Protein AF-0000000078665002 (afdb_homodimer)

Sequence (340 aa):
MGLEITPSLKDALRELYYKEGCDQKGWAYIALKDIDIKGNTLVFNKGVHRISIKLMDKIVTEVKELSRSVNGNFLFDYLACKTGQLSKYGDVMLANPDALCWVKIGNGAFSSDQIDVLDRIKLPLVVFRIKDVLAPPAKVEMRWDIRSGDEWLDELDDLRDQAESDDEYFMGLEITPSLKDALRELYYKEGCDQKGWAYIALKDIDIKGNTLVFNKGVHRISIKLMDKIVTEVKELSRSVNGNFLFDYLACKTGQLSKYGDVMLANPDALCWVKIGNGAFSSDQIDVLDRIKLPLVVFRIKDVLAPPAKVEMRWDIRSGDEWLDELDDLRDQAESDDEYF

Secondary structure (DSSP, 8-state):
-BPP--HHHHHHHHHHHHHHHHHHHTEEEEEGGG---BTTEEEEEETTEEEEEE--HHHHHHHHHHSS-BTTB-SSSEEEEE--S-S---SPEEPPGGGEEEEEESSPPPPHHHHHHHTT--S-EEEEEES-TTS-GGG-BEEEEEE-HHHHHHHHHHHHHHHHHHHH--/-BPP--HHHHHHHHHHHHHHHHHHHTEEEEEGGG---BTTEEEEEETTEEEEEE--HHHHHHHHHHSS-BTTB-SSSEEEEE--S-S---SPEEPPGGGEEEEEESSPPPPHHHHHHHTT-SS-EEEEEES-TTS-GGG-BEEEEEE-HHHHHHHHHHHHHHHHHHHHT-

Structure (mmCIF, N/CA/C/O backbone):
data_AF-0000000078665002-model_v1
#
loop_
_entity.id
_entity.type
_entity.pdbx_desc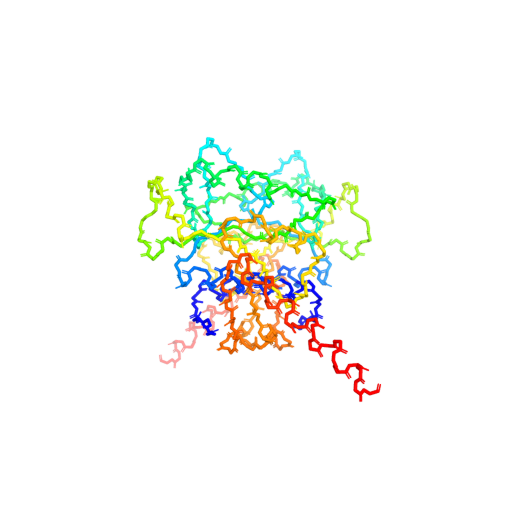ription
1 polymer 'START domain-containing protein'
#
loop_
_atom_site.group_PDB
_atom_site.id
_atom_site.type_symbol
_atom_site.label_atom_id
_atom_site.label_alt_id
_atom_site.label_comp_id
_atom_site.label_asym_id
_atom_site.label_entity_id
_atom_site.label_seq_id
_atom_site.pdbx_PDB_ins_code
_atom_site.Cartn_x
_atom_site.Cartn_y
_atom_site.Cartn_z
_atom_site.occupancy
_atom_site.B_iso_or_equiv
_atom_site.auth_seq_id
_atom_site.auth_comp_id
_atom_site.auth_asym_id
_atom_site.auth_atom_id
_atom_site.pdbx_PDB_model_num
ATOM 1 N N . MET A 1 1 ? -7.32 -8.297 -18.172 1 86 1 MET A N 1
ATOM 2 C CA . MET A 1 1 ? -8.508 -7.852 -17.453 1 86 1 MET A CA 1
ATOM 3 C C . MET A 1 1 ? -8.273 -6.477 -16.828 1 86 1 MET A C 1
ATOM 5 O O . MET A 1 1 ? -7.152 -6.137 -16.469 1 86 1 MET A O 1
ATOM 9 N N . GLY A 1 2 ? -9.398 -5.738 -16.734 1 86.94 2 GLY A N 1
ATOM 10 C CA . GLY A 1 2 ? -9.305 -4.418 -16.125 1 86.94 2 GLY A CA 1
ATOM 11 C C . GLY A 1 2 ? -9.773 -4.391 -14.688 1 86.94 2 GLY A C 1
ATOM 12 O O . GLY A 1 2 ? -10.422 -5.332 -14.219 1 86.94 2 GLY A O 1
ATOM 13 N N . LEU A 1 3 ? -9.32 -3.395 -13.953 1 90.25 3 LEU A N 1
ATOM 14 C CA . LEU A 1 3 ? -9.766 -3.162 -12.586 1 90.25 3 LEU A CA 1
ATOM 15 C C . LEU A 1 3 ? -11 -2.273 -12.562 1 90.25 3 LEU A C 1
ATOM 17 O O . LEU A 1 3 ? -11.117 -1.333 -13.352 1 90.25 3 LEU A O 1
ATOM 21 N N . GLU A 1 4 ? -11.891 -2.662 -11.711 1 94.31 4 GLU A N 1
ATOM 22 C CA . GLU A 1 4 ? -12.969 -1.731 -11.398 1 94.31 4 GLU A CA 1
ATOM 23 C C . GLU A 1 4 ? -12.484 -0.594 -10.508 1 94.31 4 GLU A C 1
ATOM 25 O O . GLU A 1 4 ? -11.703 -0.817 -9.578 1 94.31 4 GLU A O 1
ATOM 30 N N . ILE A 1 5 ? -13.016 0.594 -10.805 1 96.06 5 ILE A N 1
ATOM 31 C CA . ILE A 1 5 ? -12.68 1.742 -9.977 1 96.06 5 ILE A CA 1
ATOM 32 C C . ILE A 1 5 ? -13.578 1.764 -8.742 1 96.06 5 ILE A C 1
ATOM 34 O O . ILE A 1 5 ? -14.766 2.082 -8.836 1 96.06 5 ILE A O 1
ATOM 38 N N . THR A 1 6 ? -13.07 1.43 -7.641 1 94.75 6 THR A N 1
ATOM 39 C CA . THR A 1 6 ? -13.812 1.414 -6.383 1 94.75 6 THR A CA 1
ATOM 40 C C . THR A 1 6 ? -13.352 2.541 -5.465 1 94.75 6 THR A C 1
ATOM 42 O O . THR A 1 6 ? -12.266 3.102 -5.664 1 94.75 6 THR A O 1
ATOM 45 N N . PRO A 1 7 ? -14.148 2.924 -4.418 1 92.69 7 PRO A N 1
ATOM 46 C CA . PRO A 1 7 ? -13.672 3.889 -3.426 1 92.69 7 PRO A CA 1
ATOM 47 C C . PRO A 1 7 ? -12.391 3.436 -2.73 1 92.69 7 PRO A C 1
ATOM 49 O O . PRO A 1 7 ? -11.508 4.254 -2.473 1 92.69 7 PRO A O 1
ATOM 52 N N . SER A 1 8 ? -12.312 2.168 -2.504 1 92.69 8 SER A N 1
ATOM 53 C CA . SER A 1 8 ? -11.133 1.603 -1.861 1 92.69 8 SER A CA 1
ATOM 54 C C . SER A 1 8 ? -9.891 1.788 -2.727 1 92.69 8 SER A C 1
ATOM 56 O O . SER A 1 8 ? -8.82 2.133 -2.221 1 92.69 8 SER A O 1
ATOM 58 N N . LEU A 1 9 ? -10.047 1.531 -3.973 1 95.31 9 LEU A N 1
ATOM 59 C CA . LEU A 1 9 ? -8.914 1.729 -4.875 1 95.31 9 LEU A CA 1
ATOM 60 C C . LEU A 1 9 ? -8.469 3.188 -4.879 1 95.31 9 LEU A C 1
ATOM 62 O O . LEU A 1 9 ? -7.273 3.477 -4.836 1 95.31 9 LEU A O 1
ATOM 66 N N . LYS A 1 10 ? -9.438 4.113 -4.965 1 95.06 10 LYS A N 1
ATOM 67 C CA . LYS A 1 10 ? -9.109 5.539 -4.961 1 95.06 10 LYS A CA 1
ATOM 68 C C . LYS A 1 10 ? -8.359 5.922 -3.689 1 95.06 10 LYS A C 1
ATOM 70 O O . LYS A 1 10 ? -7.367 6.652 -3.746 1 95.06 10 LYS A O 1
ATOM 75 N N . ASP A 1 11 ? -8.82 5.406 -2.574 1 93.88 11 ASP A N 1
ATOM 76 C CA . ASP A 1 11 ? -8.172 5.691 -1.295 1 93.88 11 ASP A CA 1
ATOM 77 C C . ASP A 1 11 ? -6.758 5.121 -1.254 1 93.88 11 ASP A C 1
ATOM 79 O O . ASP A 1 11 ? -5.832 5.781 -0.778 1 93.88 11 ASP A O 1
ATOM 83 N N . ALA A 1 12 ? -6.637 3.938 -1.743 1 95.31 12 ALA A N 1
ATOM 84 C CA . ALA A 1 12 ? -5.328 3.287 -1.763 1 95.31 12 ALA A CA 1
ATOM 85 C C . ALA A 1 12 ? -4.352 4.055 -2.646 1 95.31 12 ALA A C 1
ATOM 87 O O . ALA A 1 12 ? -3.174 4.195 -2.303 1 95.31 12 ALA A O 1
ATOM 88 N N . LEU A 1 13 ? -4.848 4.531 -3.785 1 97.25 13 LEU A N 1
ATOM 89 C CA . LEU A 1 13 ? -4.004 5.316 -4.68 1 97.25 13 LEU A CA 1
ATOM 90 C C . LEU A 1 13 ? -3.582 6.625 -4.016 1 97.25 13 LEU A C 1
ATOM 92 O O . LEU A 1 13 ? -2.414 7.012 -4.094 1 97.25 13 LEU A O 1
ATOM 96 N N . ARG A 1 14 ? -4.504 7.254 -3.385 1 96.19 14 ARG A N 1
ATOM 97 C CA . ARG A 1 14 ? -4.191 8.5 -2.689 1 96.19 14 ARG A CA 1
ATOM 98 C C . ARG A 1 14 ? -3.098 8.289 -1.649 1 96.19 14 ARG A C 1
ATOM 100 O O . ARG A 1 14 ? -2.154 9.078 -1.563 1 96.19 14 ARG A O 1
ATOM 107 N N . GLU A 1 15 ? -3.244 7.258 -0.91 1 96.06 15 GLU A N 1
ATOM 108 C CA . GLU A 1 15 ? -2.266 6.953 0.129 1 96.06 15 GLU A CA 1
ATOM 109 C C . GLU A 1 15 ? -0.9 6.637 -0.474 1 96.06 15 GLU A C 1
ATOM 111 O O . GLU A 1 15 ? 0.129 7.082 0.036 1 96.06 15 GLU A O 1
ATOM 116 N N . LEU A 1 16 ? -0.943 5.863 -1.495 1 96.81 16 LEU A N 1
ATOM 117 C CA . LEU A 1 16 ? 0.305 5.523 -2.168 1 96.81 16 LEU A CA 1
ATOM 118 C C . LEU A 1 16 ? 1.023 6.781 -2.648 1 96.81 16 LEU A C 1
ATOM 120 O O . LEU A 1 16 ? 2.227 6.934 -2.434 1 96.81 16 LEU A O 1
ATOM 124 N N . TYR A 1 17 ? 0.297 7.648 -3.273 1 96.88 17 TYR A N 1
ATOM 125 C CA . TYR A 1 17 ? 0.907 8.867 -3.797 1 96.88 17 TYR A CA 1
ATOM 126 C C . TYR A 1 17 ? 1.401 9.758 -2.666 1 96.88 17 TYR A C 1
ATOM 128 O O . TYR A 1 17 ? 2.441 10.414 -2.791 1 96.88 17 TYR A O 1
ATOM 136 N N . TYR A 1 18 ? 0.721 9.758 -1.579 1 96.31 18 TYR A N 1
ATOM 137 C CA . TYR A 1 18 ? 1.193 10.484 -0.407 1 96.31 18 TYR A CA 1
ATOM 138 C C . TYR A 1 18 ? 2.539 9.945 0.063 1 96.31 18 TYR A C 1
ATOM 140 O O . TYR A 1 18 ? 3.49 10.711 0.247 1 96.31 18 TYR A O 1
ATOM 148 N N . LYS A 1 19 ? 2.615 8.68 0.201 1 96.44 19 LYS A N 1
ATOM 149 C CA . LYS A 1 19 ? 3.832 8.047 0.694 1 96.44 19 LYS A CA 1
ATOM 150 C C . LYS A 1 19 ? 4.996 8.266 -0.265 1 96.44 19 LYS A C 1
ATOM 152 O O . LYS A 1 19 ? 6.109 8.586 0.163 1 96.44 19 LYS A O 1
ATOM 157 N N . GLU A 1 20 ? 4.66 8.148 -1.493 1 95.38 20 GLU A N 1
ATOM 158 C CA . GLU A 1 20 ? 5.684 8.391 -2.506 1 95.38 20 GLU A CA 1
ATOM 159 C C . GLU A 1 20 ? 6.121 9.852 -2.512 1 95.38 20 GLU A C 1
ATOM 161 O O . GLU A 1 20 ? 7.316 10.148 -2.594 1 95.38 20 GLU A O 1
ATOM 166 N N . GLY A 1 21 ? 5.145 10.742 -2.465 1 93.56 21 GLY A N 1
ATOM 167 C CA . GLY A 1 21 ? 5.465 12.164 -2.371 1 93.56 21 GLY A CA 1
ATOM 168 C C . GLY A 1 21 ? 6.336 12.5 -1.176 1 93.56 21 GLY A C 1
ATOM 169 O O . GLY A 1 21 ? 7.266 13.297 -1.286 1 93.56 21 GLY A O 1
ATOM 170 N N . CYS A 1 22 ? 6.027 11.883 -0.045 1 93.81 22 CYS A N 1
ATOM 171 C CA . CYS A 1 22 ? 6.844 12.078 1.148 1 93.81 22 CYS A CA 1
ATOM 172 C C . CYS A 1 22 ? 8.289 11.672 0.894 1 93.81 22 CYS A C 1
ATOM 174 O O . CYS A 1 22 ? 9.219 12.438 1.162 1 93.81 22 CYS A O 1
ATOM 176 N N . ASP A 1 23 ? 8.469 10.547 0.363 1 92.25 23 ASP A N 1
ATOM 177 C CA . ASP A 1 23 ? 9.82 10.039 0.121 1 92.25 23 ASP A CA 1
ATOM 178 C C . ASP A 1 23 ? 10.586 10.961 -0.834 1 92.25 23 ASP A C 1
ATOM 180 O O . ASP A 1 23 ? 11.719 11.344 -0.554 1 92.25 23 ASP A O 1
ATOM 184 N N . GLN A 1 24 ? 9.969 11.352 -1.843 1 91.38 24 GLN A N 1
ATOM 185 C CA . GLN A 1 24 ? 10.609 12.156 -2.883 1 91.38 24 GLN A CA 1
ATOM 186 C C . GLN A 1 24 ? 10.922 13.562 -2.383 1 91.38 24 GLN A C 1
ATOM 188 O O . GLN A 1 24 ? 11.875 14.188 -2.846 1 91.38 24 GLN A O 1
ATOM 193 N N . LYS A 1 25 ? 10.141 14.008 -1.404 1 90.88 25 LYS A N 1
ATOM 194 C CA . LYS A 1 25 ? 10.297 15.398 -0.973 1 90.88 25 LYS A CA 1
ATOM 195 C C . LYS A 1 25 ? 10.992 15.477 0.382 1 90.88 25 LYS A C 1
ATOM 197 O O . LYS A 1 25 ? 11.039 16.547 1.004 1 90.88 25 LYS A O 1
ATOM 202 N N . GLY A 1 26 ? 11.453 14.32 0.864 1 90.25 26 GLY A N 1
ATOM 203 C CA . GLY A 1 26 ? 12.297 14.305 2.049 1 90.25 26 GLY A CA 1
ATOM 204 C C . GLY A 1 26 ? 11.508 14.305 3.344 1 90.25 26 GLY A C 1
ATOM 205 O O . GLY A 1 26 ? 11.93 14.906 4.332 1 90.25 26 GLY A O 1
ATOM 206 N N . TRP A 1 27 ? 10.359 13.766 3.307 1 92.94 27 TRP A N 1
ATOM 207 C CA . TRP A 1 27 ? 9.531 13.641 4.504 1 92.94 27 TRP A CA 1
ATOM 208 C C . TRP A 1 27 ? 9.477 12.188 4.969 1 92.94 27 TRP A C 1
ATOM 210 O O . TRP A 1 27 ? 9.531 11.266 4.152 1 92.94 27 TRP A O 1
ATOM 220 N N . ALA A 1 28 ? 9.414 12.008 6.23 1 94.94 28 ALA A N 1
ATOM 221 C CA . ALA A 1 28 ? 9.07 10.75 6.883 1 94.94 28 ALA A CA 1
ATOM 222 C C . ALA A 1 28 ? 7.668 10.812 7.492 1 94.94 28 ALA A C 1
ATOM 224 O O . ALA A 1 28 ? 7.141 11.906 7.734 1 94.94 28 ALA A O 1
ATOM 225 N N . TYR A 1 29 ? 7.109 9.664 7.637 1 97 29 TYR A N 1
ATOM 226 C CA . TYR A 1 29 ? 5.742 9.68 8.148 1 97 29 TYR A CA 1
ATOM 227 C C . TYR A 1 29 ? 5.473 8.469 9.031 1 97 29 TYR A C 1
ATOM 229 O O . TYR A 1 29 ? 6.172 7.457 8.938 1 97 29 TYR A O 1
ATOM 237 N N . ILE A 1 30 ? 4.496 8.562 9.898 1 97.31 30 ILE A N 1
ATOM 238 C CA . ILE A 1 30 ? 3.953 7.461 10.688 1 97.31 30 ILE A CA 1
ATOM 239 C C . ILE A 1 30 ? 2.434 7.582 10.773 1 97.31 30 ILE A C 1
ATOM 241 O O . ILE A 1 30 ? 1.906 8.672 11.023 1 97.31 30 ILE A O 1
ATOM 245 N N . ALA A 1 31 ? 1.78 6.52 10.391 1 96.62 31 ALA A N 1
ATOM 246 C CA . ALA A 1 31 ? 0.331 6.512 10.57 1 96.62 31 ALA A CA 1
ATOM 247 C C . ALA A 1 31 ? -0.04 6.609 12.047 1 96.62 31 ALA A C 1
ATOM 249 O O . ALA A 1 31 ? 0.601 5.988 12.898 1 96.62 31 ALA A O 1
ATOM 250 N N . LEU A 1 32 ? -1.108 7.262 12.32 1 96.06 32 LEU A N 1
ATOM 251 C CA . LEU A 1 32 ? -1.47 7.461 13.719 1 96.06 32 LEU A CA 1
ATOM 252 C C . LEU A 1 32 ? -1.737 6.125 14.406 1 96.06 32 LEU A C 1
ATOM 254 O O . LEU A 1 32 ? -1.382 5.941 15.57 1 96.06 32 LEU A O 1
ATOM 258 N N . LYS A 1 33 ? -2.34 5.215 13.711 1 90.75 33 LYS A N 1
ATOM 259 C CA . LYS A 1 33 ? -2.668 3.908 14.273 1 90.75 33 LYS A CA 1
ATOM 260 C C . LYS A 1 33 ? -1.405 3.158 14.688 1 90.75 33 LYS A C 1
ATOM 262 O O . LYS A 1 33 ? -1.471 2.211 15.477 1 90.75 33 LYS A O 1
ATOM 267 N N . ASP A 1 34 ? -0.236 3.562 14.227 1 92.62 34 ASP A N 1
ATOM 268 C CA . ASP A 1 34 ? 1.014 2.842 14.453 1 92.62 34 ASP A CA 1
ATOM 269 C C . ASP A 1 34 ? 1.882 3.557 15.484 1 92.62 34 ASP A C 1
ATOM 271 O O . ASP A 1 34 ? 3.002 3.127 15.766 1 92.62 34 ASP A O 1
ATOM 275 N N . ILE A 1 35 ? 1.42 4.586 15.977 1 95.31 35 ILE A N 1
ATOM 276 C CA . ILE A 1 35 ? 2.234 5.387 16.891 1 95.31 35 ILE A CA 1
ATOM 277 C C . ILE A 1 35 ? 2.402 4.652 18.219 1 95.31 35 ILE A C 1
ATOM 279 O O . ILE A 1 35 ? 1.418 4.344 18.891 1 95.31 35 ILE A O 1
ATOM 283 N N . ASP A 1 36 ? 3.604 4.391 18.453 1 92.94 36 ASP A N 1
ATOM 284 C CA . ASP A 1 36 ? 4.074 3.838 19.719 1 92.94 36 ASP A CA 1
ATOM 285 C C . ASP A 1 36 ? 5.289 4.605 20.234 1 92.94 36 ASP A C 1
ATOM 287 O O . ASP A 1 36 ? 6.41 4.391 19.766 1 92.94 36 ASP A O 1
ATOM 291 N N . ILE A 1 37 ? 5.059 5.418 21.172 1 91.75 37 ILE A N 1
ATOM 292 C CA . ILE A 1 37 ? 6.117 6.293 21.672 1 91.75 37 ILE A CA 1
ATOM 293 C C . ILE A 1 37 ? 6.93 5.562 22.75 1 91.75 37 ILE A C 1
ATOM 295 O O . ILE A 1 37 ? 6.379 5.121 23.75 1 91.75 37 ILE A O 1
ATOM 299 N N . LYS A 1 38 ? 8.102 5.355 22.531 1 91.31 38 LYS A N 1
ATOM 300 C CA . LYS A 1 38 ? 9.047 4.836 23.516 1 91.31 38 LYS A CA 1
ATOM 301 C C . LYS A 1 38 ? 9.938 5.949 24.062 1 91.31 38 LYS A C 1
ATOM 303 O O . LYS A 1 38 ? 10.898 6.359 23.406 1 91.31 38 LYS A O 1
ATOM 308 N N . GLY A 1 39 ? 9.57 6.324 25.312 1 91.38 39 GLY A N 1
ATOM 309 C CA . GLY A 1 39 ? 10.195 7.539 25.812 1 91.38 39 GLY A CA 1
ATOM 310 C C . GLY A 1 39 ? 9.781 8.781 25.047 1 91.38 39 GLY A C 1
ATOM 311 O O . GLY A 1 39 ? 8.625 9.203 25.109 1 91.38 39 GLY A O 1
ATOM 312 N N . ASN A 1 40 ? 10.781 9.383 24.297 1 94.5 40 ASN A N 1
ATOM 313 C CA . ASN A 1 40 ? 10.484 10.539 23.453 1 94.5 40 ASN A CA 1
ATOM 314 C C . ASN A 1 40 ? 10.812 10.266 21.984 1 94.5 40 ASN A C 1
ATOM 316 O O . ASN A 1 40 ? 11.031 11.195 21.219 1 94.5 40 ASN A O 1
ATOM 320 N N . THR A 1 41 ? 10.766 8.969 21.75 1 95.12 41 THR A N 1
ATOM 321 C CA . THR A 1 41 ? 11.219 8.602 20.422 1 95.12 41 THR A CA 1
ATOM 322 C C . THR A 1 41 ? 10.102 7.898 19.641 1 95.12 41 THR A C 1
ATOM 324 O O . THR A 1 41 ? 9.398 7.051 20.203 1 95.12 41 THR A O 1
ATOM 327 N N . LEU A 1 42 ? 9.992 8.281 18.406 1 95 42 LEU A N 1
ATOM 328 C CA . LEU A 1 42 ? 9.078 7.648 17.453 1 95 42 LEU A CA 1
ATOM 329 C C . LEU A 1 42 ? 9.836 7.105 16.25 1 95 42 LEU A C 1
ATOM 331 O O . LEU A 1 42 ? 10.828 7.699 15.82 1 95 42 LEU A O 1
ATOM 335 N N . VAL A 1 43 ? 9.297 6.051 15.75 1 94.69 43 VAL A N 1
ATOM 336 C CA . VAL A 1 43 ? 9.883 5.48 14.547 1 94.69 43 VAL A CA 1
ATOM 337 C C . VAL A 1 43 ? 9.016 5.832 13.336 1 94.69 43 VAL A C 1
ATOM 339 O O . VAL A 1 43 ? 7.836 5.48 13.289 1 94.69 43 VAL A O 1
ATOM 342 N N . PHE A 1 44 ? 9.633 6.504 12.375 1 95.19 44 PHE A N 1
ATOM 343 C CA . PHE A 1 44 ? 8.945 6.941 11.164 1 95.19 44 PHE A CA 1
ATOM 344 C C . PHE A 1 44 ? 9.359 6.082 9.977 1 95.19 44 PHE A C 1
ATOM 346 O O . PHE A 1 44 ? 10.438 5.484 9.977 1 95.19 44 PHE A O 1
ATOM 353 N N . ASN A 1 45 ? 8.461 6.062 9 1 94.25 45 ASN A N 1
ATOM 354 C CA . ASN A 1 45 ? 8.781 5.473 7.703 1 94.25 45 ASN A CA 1
ATOM 355 C C . ASN A 1 45 ? 9.375 6.504 6.75 1 94.25 45 ASN A C 1
ATOM 357 O O . ASN A 1 45 ? 8.867 7.621 6.641 1 94.25 45 ASN A O 1
ATOM 361 N N . LYS A 1 46 ? 10.398 6.105 6.09 1 91.81 46 LYS A N 1
ATOM 362 C CA . LYS A 1 46 ? 11.031 6.871 5.02 1 91.81 46 LYS A CA 1
ATOM 363 C C . LYS A 1 46 ? 11.469 5.961 3.875 1 91.81 46 LYS A C 1
ATOM 365 O O . LYS A 1 46 ? 12.578 5.438 3.879 1 91.81 46 LYS A O 1
ATOM 370 N N . GLY A 1 47 ? 10.555 5.961 2.805 1 84.5 47 GLY A N 1
ATOM 371 C CA . GLY A 1 47 ? 10.805 4.945 1.795 1 84.5 47 GLY A CA 1
ATOM 372 C C . GLY A 1 47 ? 10.875 3.541 2.367 1 84.5 47 GLY A C 1
ATOM 373 O O . GLY A 1 47 ? 9.945 3.092 3.043 1 84.5 47 GLY A O 1
ATOM 374 N N . VAL A 1 48 ? 11.984 2.904 2.166 1 81.62 48 VAL A N 1
ATOM 375 C CA . VAL A 1 48 ? 12.156 1.54 2.654 1 81.62 48 VAL A CA 1
ATOM 376 C C . VAL A 1 48 ? 12.852 1.563 4.016 1 81.62 48 VAL A C 1
ATOM 378 O O . VAL A 1 48 ? 13.094 0.513 4.613 1 81.62 48 VAL A O 1
ATOM 381 N N . HIS A 1 49 ? 13.102 2.732 4.535 1 86.25 49 HIS A N 1
ATOM 382 C CA . HIS A 1 49 ? 13.828 2.867 5.793 1 86.25 49 HIS A CA 1
ATOM 383 C C . HIS A 1 49 ? 12.883 3.189 6.945 1 86.25 49 HIS A C 1
ATOM 385 O O . HIS A 1 49 ? 11.805 3.742 6.734 1 86.25 49 HIS A O 1
ATOM 391 N N . ARG A 1 50 ? 13.359 2.752 8.109 1 90.62 50 ARG A N 1
ATOM 392 C CA . ARG A 1 50 ? 12.773 3.182 9.375 1 90.62 50 ARG A CA 1
ATOM 393 C C . ARG A 1 50 ? 13.711 4.133 10.109 1 90.62 50 ARG A C 1
ATOM 395 O O . ARG A 1 50 ? 14.891 3.828 10.305 1 90.62 50 ARG A O 1
ATOM 402 N N . ILE A 1 51 ? 13.195 5.25 10.484 1 91 51 ILE A N 1
ATOM 403 C CA . ILE A 1 51 ? 14.047 6.23 11.141 1 91 51 ILE A CA 1
ATOM 404 C C . ILE A 1 51 ? 13.469 6.586 12.508 1 91 51 ILE A C 1
ATOM 406 O O . ILE A 1 51 ? 12.258 6.754 12.656 1 91 51 ILE A O 1
ATOM 410 N N . SER A 1 52 ? 14.336 6.676 13.43 1 92.5 52 SER A N 1
ATOM 411 C CA . SER A 1 52 ? 13.945 7.055 14.781 1 92.5 52 SER A CA 1
ATOM 412 C C . SER A 1 52 ? 14.117 8.547 15.016 1 92.5 52 SER A C 1
ATOM 414 O O . SER A 1 52 ? 15.203 9.102 14.781 1 92.5 52 SER A O 1
ATOM 416 N N . ILE A 1 53 ? 13.102 9.156 15.461 1 92.75 53 ILE A N 1
ATOM 417 C CA . ILE A 1 53 ? 13.117 10.594 15.695 1 92.75 53 ILE A CA 1
ATOM 418 C C . ILE A 1 53 ? 12.734 10.883 17.141 1 92.75 53 ILE A C 1
ATOM 420 O O . ILE A 1 53 ? 11.688 10.422 17.625 1 92.75 53 ILE A O 1
ATOM 424 N N . LYS A 1 54 ? 13.547 11.633 17.797 1 94 54 LYS A N 1
ATOM 425 C CA . LYS A 1 54 ? 13.266 12.062 19.172 1 94 54 LYS A CA 1
ATOM 426 C C . LYS A 1 54 ? 12.484 13.375 19.188 1 94 54 LYS A C 1
ATOM 428 O O . LYS A 1 54 ? 12.852 14.328 18.5 1 94 54 LYS A O 1
ATOM 433 N N . LEU A 1 55 ? 11.5 13.383 19.938 1 94.38 55 LEU A N 1
ATOM 434 C CA . LEU A 1 55 ? 10.633 14.547 20.031 1 94.38 55 LEU A CA 1
ATOM 435 C C . LEU A 1 55 ? 10.859 15.289 21.344 1 94.38 55 LEU A C 1
ATOM 437 O O . LEU A 1 55 ? 11.211 14.68 22.344 1 94.38 55 LEU A O 1
ATOM 441 N N . MET A 1 56 ? 10.625 16.547 21.344 1 93.44 56 MET A N 1
ATOM 442 C CA . MET A 1 56 ? 10.602 17.328 22.578 1 93.44 56 MET A CA 1
ATOM 443 C C . MET A 1 56 ? 9.375 17 23.406 1 93.44 56 MET A C 1
ATOM 445 O O . MET A 1 56 ? 8.336 16.625 22.875 1 93.44 56 MET A O 1
ATOM 449 N N . ASP A 1 57 ? 9.391 17.281 24.641 1 92.56 57 ASP A N 1
ATOM 450 C CA . ASP A 1 57 ? 8.367 16.875 25.609 1 92.56 57 ASP A CA 1
ATOM 451 C C . ASP A 1 57 ? 7.004 17.469 25.234 1 92.56 57 ASP A C 1
ATOM 453 O O . ASP A 1 57 ? 5.988 16.766 25.266 1 92.56 57 ASP A O 1
ATOM 457 N N . LYS A 1 58 ? 7.047 18.672 24.953 1 90.62 58 LYS A N 1
ATOM 458 C CA . LYS A 1 58 ? 5.781 19.328 24.641 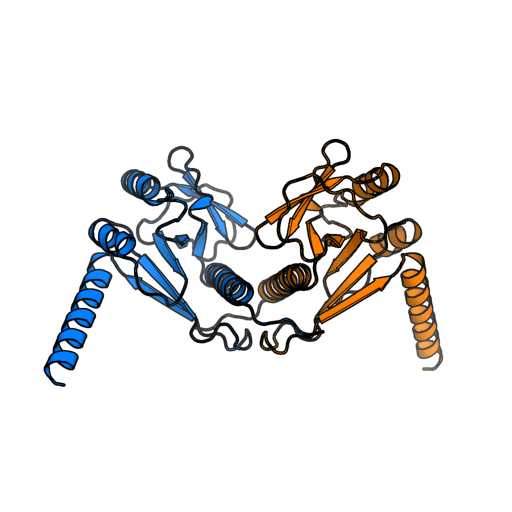1 90.62 58 LYS A CA 1
ATOM 459 C C . LYS A 1 58 ? 5.113 18.688 23.438 1 90.62 58 LYS A C 1
ATOM 461 O O . LYS A 1 58 ? 3.885 18.594 23.375 1 90.62 58 LYS A O 1
ATOM 466 N N . ILE A 1 59 ? 5.902 18.281 22.516 1 93.5 59 ILE A N 1
ATOM 467 C CA . ILE A 1 59 ? 5.383 17.656 21.297 1 93.5 59 ILE A CA 1
ATOM 468 C C . ILE A 1 59 ? 4.887 16.25 21.625 1 93.5 59 ILE A C 1
ATOM 470 O O . ILE A 1 59 ? 3.844 15.828 21.125 1 93.5 59 ILE A O 1
ATOM 474 N N . VAL A 1 60 ? 5.559 15.609 22.516 1 95.12 60 VAL A N 1
ATOM 475 C CA . VAL A 1 60 ? 5.164 14.266 22.922 1 95.12 60 VAL A CA 1
ATOM 476 C C . VAL A 1 60 ? 3.764 14.305 23.516 1 95.12 60 VAL A C 1
ATOM 478 O O . VAL A 1 60 ? 2.932 13.438 23.234 1 95.12 60 VAL A O 1
ATOM 481 N N . THR A 1 61 ? 3.545 15.25 24.375 1 94.62 61 THR A N 1
ATOM 482 C CA . THR A 1 61 ? 2.244 15.391 25.016 1 94.62 61 THR A CA 1
ATOM 483 C C . THR A 1 61 ? 1.14 15.562 23.984 1 94.62 61 THR A C 1
ATOM 485 O O . THR A 1 61 ? 0.108 14.891 24.047 1 94.62 61 THR A O 1
ATOM 488 N N . GLU A 1 62 ? 1.396 16.438 23.047 1 94.88 62 GLU A N 1
ATOM 489 C CA . GLU A 1 62 ? 0.41 16.656 21.984 1 94.88 62 GLU A CA 1
ATOM 490 C C . GLU A 1 62 ? 0.18 15.383 21.172 1 94.88 62 GLU A C 1
ATOM 492 O O . GLU A 1 62 ? -0.962 15.031 20.875 1 94.88 62 GLU A O 1
ATOM 497 N N . VAL A 1 63 ? 1.211 14.68 20.797 1 96.06 63 VAL A N 1
ATOM 498 C CA . VAL A 1 63 ? 1.128 13.477 19.984 1 96.06 63 VAL A CA 1
ATOM 499 C C . VAL A 1 63 ? 0.346 12.398 20.719 1 96.06 63 VAL A C 1
ATOM 501 O O . VAL A 1 63 ? -0.521 11.734 20.141 1 96.06 63 VAL A O 1
ATOM 504 N N . LYS A 1 64 ? 0.555 12.273 21.953 1 94.31 64 LYS A N 1
ATOM 505 C CA . LYS A 1 64 ? -0.15 11.273 22.75 1 94.31 64 LYS A CA 1
ATOM 506 C C . LYS A 1 64 ? -1.646 11.578 22.812 1 94.31 64 LYS A C 1
ATOM 508 O O . LYS A 1 64 ? -2.471 10.664 22.734 1 94.31 64 LYS A O 1
ATOM 513 N N . GLU A 1 65 ? -1.902 12.758 22.922 1 92.38 65 GLU A N 1
ATOM 514 C CA . GLU A 1 65 ? -3.299 13.172 23.031 1 92.38 65 GLU A CA 1
ATOM 515 C C . GLU A 1 65 ? -4.047 12.961 21.719 1 92.38 65 GLU A C 1
ATOM 517 O O . GLU A 1 65 ? -5.191 12.5 21.719 1 92.38 65 GLU A O 1
ATOM 522 N N . LEU A 1 66 ? -3.385 13.219 20.656 1 94.12 66 LEU A N 1
ATOM 523 C CA . LEU A 1 66 ? -4.109 13.297 19.391 1 94.12 66 LEU A CA 1
ATOM 524 C C . LEU A 1 66 ? -3.971 12 18.594 1 94.12 66 LEU A C 1
ATOM 526 O O . LEU A 1 66 ? -4.641 11.812 17.578 1 94.12 66 LEU A O 1
ATOM 530 N N . SER A 1 67 ? -3.148 11.078 19 1 93.25 67 SER A N 1
ATOM 531 C CA . SER A 1 67 ? -2.967 9.828 18.266 1 93.25 67 SER A CA 1
ATOM 532 C C . SER A 1 67 ? -3.932 8.758 18.75 1 93.25 67 SER A C 1
ATOM 534 O O . SER A 1 67 ? -3.889 7.617 18.297 1 93.25 67 SER A O 1
ATOM 536 N N . ARG A 1 68 ? -4.754 9.117 19.625 1 88.62 68 ARG A N 1
ATOM 537 C CA . ARG A 1 68 ? -5.766 8.18 20.094 1 88.62 68 ARG A CA 1
ATOM 538 C C . ARG A 1 68 ? -6.977 8.164 19.172 1 88.62 68 ARG A C 1
ATOM 540 O O . ARG A 1 68 ? -7.367 9.203 18.641 1 88.62 68 ARG A O 1
ATOM 547 N N . SER A 1 69 ? -7.426 7.004 18.984 1 85.56 69 SER A N 1
ATOM 548 C CA . SER A 1 69 ? -8.641 6.887 18.172 1 85.56 69 SER A CA 1
ATOM 549 C C . SER A 1 69 ? -9.859 7.387 18.938 1 85.56 69 SER A C 1
ATOM 551 O O . SER A 1 69 ? -9.977 7.1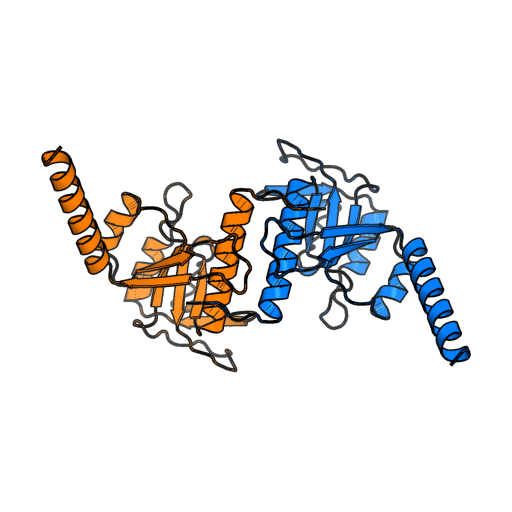6 20.141 1 85.56 69 SER A O 1
ATOM 553 N N . VAL A 1 70 ? -10.641 8.164 18.281 1 76.88 70 VAL A N 1
ATOM 554 C CA . VAL A 1 70 ? -11.945 8.594 18.781 1 76.88 70 VAL A CA 1
ATOM 555 C C . VAL A 1 70 ? -13.055 7.801 18.094 1 76.88 70 VAL A C 1
ATOM 557 O O . VAL A 1 70 ? -13.312 7.988 16.906 1 76.88 70 VAL A O 1
ATOM 560 N N . ASN A 1 71 ? -13.734 6.934 18.859 1 74.75 71 ASN A N 1
ATOM 561 C CA . ASN A 1 71 ? -14.789 6.09 18.297 1 74.75 71 ASN A CA 1
ATOM 562 C C . ASN A 1 71 ? -14.281 5.266 17.125 1 74.75 71 ASN A C 1
ATOM 564 O O . ASN A 1 71 ? -14.953 5.184 16.094 1 74.75 71 ASN A O 1
ATOM 568 N N . GLY A 1 72 ? -13.062 4.871 17.156 1 79.94 72 GLY A N 1
ATOM 569 C CA . GLY A 1 72 ? -12.508 4.004 16.125 1 79.94 72 GLY A CA 1
ATOM 570 C C . GLY A 1 72 ? -11.875 4.766 14.977 1 79.94 72 GLY A C 1
ATOM 571 O O . GLY A 1 72 ? -11.336 4.164 14.047 1 79.94 72 GLY A O 1
ATOM 572 N N . ASN A 1 73 ? -11.953 6.051 15.062 1 86.56 73 ASN A N 1
ATOM 573 C CA . ASN A 1 73 ? -11.398 6.875 13.992 1 86.56 73 ASN A CA 1
ATOM 574 C C . ASN A 1 73 ? -10.289 7.785 14.5 1 86.56 73 ASN A C 1
ATOM 576 O O . ASN A 1 73 ? -10.312 8.211 15.656 1 86.56 73 ASN A O 1
ATOM 580 N N . PHE A 1 74 ? -9.43 7.977 13.664 1 92.88 74 PHE A N 1
ATOM 581 C CA . PHE A 1 74 ? -8.375 8.938 13.969 1 92.88 74 PHE A CA 1
ATOM 582 C C . PHE A 1 74 ? -8.695 10.305 13.367 1 92.88 74 PHE A C 1
ATOM 584 O O . PHE A 1 74 ? -9.266 10.391 12.281 1 92.88 74 PHE A O 1
ATOM 591 N N . LEU A 1 75 ? -8.328 11.305 14.078 1 93.25 75 LEU A N 1
ATOM 592 C CA . LEU A 1 75 ? -8.617 12.672 13.641 1 93.25 75 LEU A CA 1
ATOM 593 C C . LEU A 1 75 ? -7.809 13.023 12.398 1 93.25 75 LEU A C 1
ATOM 595 O O . LEU A 1 75 ? -8.297 13.727 11.516 1 93.25 75 LEU A O 1
ATOM 599 N N . PHE A 1 76 ? -6.582 12.594 12.438 1 95.62 76 PHE A N 1
ATOM 600 C CA . PHE A 1 76 ? -5.699 12.789 11.289 1 95.62 76 PHE A CA 1
ATOM 601 C C . PHE A 1 76 ? -5.113 11.453 10.828 1 95.62 76 PHE A C 1
ATOM 603 O O . PHE A 1 76 ? -5.262 10.438 11.508 1 95.62 76 PHE A O 1
ATOM 610 N N . ASP A 1 77 ? -4.504 11.5 9.703 1 95.81 77 ASP A N 1
ATOM 611 C CA . ASP A 1 77 ? -4.043 10.25 9.102 1 95.81 77 ASP A CA 1
ATOM 612 C C . ASP A 1 77 ? -2.611 9.938 9.531 1 95.81 77 ASP A C 1
ATOM 614 O O . ASP A 1 77 ? -2.299 8.789 9.867 1 95.81 77 ASP A O 1
ATOM 618 N N . TYR A 1 78 ? -1.759 10.992 9.539 1 97.62 78 TYR A N 1
ATOM 619 C CA . TYR A 1 78 ? -0.342 10.758 9.797 1 97.62 78 TYR A CA 1
ATOM 620 C C . TYR A 1 78 ? 0.253 11.867 10.656 1 97.62 78 TYR A C 1
ATOM 622 O O . TYR A 1 78 ? -0.343 12.938 10.797 1 97.62 78 TYR A O 1
ATOM 630 N N . LEU A 1 79 ? 1.33 11.539 11.25 1 97.69 79 LEU A N 1
ATOM 631 C CA . LEU A 1 79 ? 2.346 12.5 11.68 1 97.69 79 LEU A CA 1
ATOM 632 C C . LEU A 1 79 ? 3.559 12.453 10.758 1 97.69 79 LEU A C 1
ATOM 634 O O . LEU A 1 79 ? 4.047 11.375 10.414 1 97.69 79 LEU A O 1
ATOM 638 N N . ALA A 1 80 ? 3.963 13.609 10.297 1 96.88 80 ALA A N 1
ATOM 639 C CA . ALA A 1 80 ? 5.082 13.656 9.359 1 96.88 80 ALA A CA 1
ATOM 640 C C . ALA A 1 80 ? 6.211 14.523 9.898 1 96.88 80 ALA A C 1
ATOM 642 O O . ALA A 1 80 ? 5.973 15.438 10.695 1 96.88 80 ALA A O 1
ATOM 643 N N . CYS A 1 81 ? 7.363 14.211 9.461 1 95.19 81 CYS A N 1
ATOM 644 C CA . CYS A 1 81 ? 8.57 14.938 9.836 1 95.19 81 CYS A CA 1
ATOM 645 C C . CYS A 1 81 ? 9.5 15.117 8.648 1 95.19 81 CYS A C 1
ATOM 647 O O . CYS A 1 81 ? 9.844 14.141 7.973 1 95.19 81 CYS A O 1
ATOM 649 N N . LYS A 1 82 ? 9.883 16.344 8.469 1 92.5 82 LYS A N 1
ATOM 650 C CA . LYS A 1 82 ? 10.852 16.578 7.395 1 92.5 82 LYS A CA 1
ATOM 651 C C . LYS A 1 82 ? 12.258 16.156 7.816 1 92.5 82 LYS A C 1
ATOM 653 O O . LYS A 1 82 ? 12.781 16.656 8.812 1 92.5 82 LYS A O 1
ATOM 658 N N . THR A 1 83 ? 12.812 15.266 7.109 1 87.88 83 THR A N 1
ATOM 659 C CA . THR A 1 83 ? 14.117 14.734 7.473 1 87.88 83 THR A CA 1
ATOM 660 C C . THR A 1 83 ? 15.148 15.047 6.387 1 87.88 83 THR A C 1
ATOM 662 O O . THR A 1 83 ? 16.359 14.906 6.609 1 87.88 83 THR A O 1
ATOM 665 N N . GLY A 1 84 ? 14.664 15.586 5.293 1 80 84 GLY A N 1
ATOM 666 C CA . GLY A 1 84 ? 15.562 15.773 4.164 1 80 84 GLY A CA 1
ATOM 667 C C . GLY A 1 84 ? 15.93 14.469 3.48 1 80 84 GLY A C 1
ATOM 668 O O . GLY A 1 84 ? 15.289 13.445 3.695 1 80 84 GLY A O 1
ATOM 669 N N . GLN A 1 85 ? 16.719 14.609 2.49 1 68.12 85 GLN A N 1
ATOM 670 C CA . GLN A 1 85 ? 17.234 13.438 1.791 1 68.12 85 GLN A CA 1
ATOM 671 C C . GLN A 1 85 ? 18.547 12.953 2.416 1 68.12 85 GLN A C 1
ATOM 673 O O . GLN A 1 85 ? 19.578 13.617 2.289 1 68.12 85 GLN A O 1
ATOM 678 N N . LEU A 1 86 ? 18.328 12.258 3.543 1 65.44 86 LEU A N 1
ATOM 679 C CA . LEU A 1 86 ? 19.531 11.789 4.227 1 65.44 86 LEU A CA 1
ATOM 680 C C . LEU A 1 86 ? 20.016 10.477 3.629 1 65.44 86 LEU A C 1
ATOM 682 O O . LEU A 1 86 ? 19.219 9.664 3.172 1 65.44 86 LEU A O 1
ATOM 686 N N . SER A 1 87 ? 21.25 10.328 3.512 1 61.16 87 SER A N 1
ATOM 687 C CA . SER A 1 87 ? 21.875 9.109 3.006 1 61.16 87 SER A CA 1
ATOM 688 C C . SER A 1 87 ? 21.859 8 4.059 1 61.16 87 SER A C 1
ATOM 690 O O . SER A 1 87 ? 21.828 6.816 3.725 1 61.16 87 SER A O 1
ATOM 692 N N . LYS A 1 88 ? 22 8.312 5.262 1 66.94 88 LYS A N 1
ATOM 693 C CA . LYS A 1 88 ? 22.031 7.32 6.332 1 66.94 88 LYS A CA 1
ATOM 694 C C . LYS A 1 88 ? 21.125 7.73 7.492 1 66.94 88 LYS A C 1
ATOM 696 O O . LYS A 1 88 ? 21.094 8.898 7.871 1 66.94 88 LYS A O 1
ATOM 701 N N . TYR A 1 89 ? 20.312 6.719 7.898 1 66.94 89 TYR A N 1
ATOM 702 C CA . TYR A 1 89 ? 19.359 6.996 8.969 1 66.94 89 TYR A CA 1
ATOM 703 C C . TYR A 1 89 ? 19.688 6.188 10.219 1 66.94 89 TYR A C 1
ATOM 705 O O . TYR A 1 89 ? 18.812 5.922 11.039 1 66.94 89 TYR A O 1
ATOM 713 N N . GLY A 1 90 ? 20.781 5.875 10.5 1 65.75 90 GLY A N 1
ATOM 714 C CA . GLY A 1 90 ? 21.125 4.965 11.586 1 65.75 90 GLY A CA 1
ATOM 715 C C . GLY A 1 90 ? 20.906 5.562 12.961 1 65.75 90 GLY A C 1
ATOM 716 O O . GLY A 1 90 ? 20.469 4.863 13.883 1 65.75 90 GLY A O 1
ATOM 717 N N . ASP A 1 91 ? 21.109 6.75 13.203 1 77.56 91 ASP A N 1
ATOM 718 C CA . ASP A 1 91 ? 21.016 7.328 14.539 1 77.56 91 ASP A CA 1
ATOM 719 C C . ASP A 1 91 ? 19.656 7.988 14.758 1 77.56 91 ASP A C 1
ATOM 721 O O . ASP A 1 91 ? 18.938 8.289 13.797 1 77.56 91 ASP A O 1
ATOM 725 N N . VAL A 1 92 ? 19.328 7.957 16.078 1 81.94 92 VAL A N 1
ATOM 726 C CA . VAL A 1 92 ? 18.125 8.688 16.469 1 81.94 92 VAL A CA 1
ATOM 727 C C . VAL A 1 92 ? 18.281 10.164 16.109 1 81.94 92 VAL A C 1
ATOM 729 O O . VAL A 1 92 ? 19.25 10.812 16.531 1 81.94 92 VAL A O 1
ATOM 732 N N . MET A 1 93 ? 17.422 10.688 15.328 1 84.44 93 MET A N 1
ATOM 733 C CA . MET A 1 93 ? 17.438 12.094 14.93 1 84.44 93 MET A CA 1
ATOM 734 C C . MET A 1 93 ? 16.578 12.938 15.859 1 84.44 93 MET A C 1
ATOM 736 O O . MET A 1 93 ? 15.523 12.477 16.312 1 84.44 93 MET A O 1
ATOM 740 N N . LEU A 1 94 ? 17.078 14.086 16.156 1 82.31 94 LEU A N 1
ATOM 741 C CA . LEU A 1 94 ? 16.25 15.031 16.906 1 82.31 94 LEU A CA 1
ATOM 742 C C . LEU A 1 94 ? 15.312 15.781 15.977 1 82.31 94 LEU A C 1
ATOM 744 O O . LEU A 1 94 ? 15.75 16.359 14.977 1 82.31 94 LEU A O 1
ATOM 748 N N . ALA A 1 95 ? 14.156 15.719 16.359 1 82.06 95 ALA A N 1
ATOM 749 C CA . ALA A 1 95 ? 13.164 16.375 15.523 1 82.06 95 ALA A CA 1
ATOM 750 C C . ALA A 1 95 ? 13.312 17.891 15.594 1 82.06 95 ALA A C 1
ATOM 752 O O . ALA A 1 95 ? 13.5 18.453 16.672 1 82.06 95 ALA A O 1
ATOM 753 N N . ASN A 1 96 ? 13.305 18.484 14.414 1 80.94 96 ASN A N 1
ATOM 754 C CA . ASN A 1 96 ? 13.016 19.906 14.367 1 80.94 96 ASN A CA 1
ATOM 755 C C . ASN A 1 96 ? 11.523 20.172 14.492 1 80.94 96 ASN A C 1
ATOM 757 O O . ASN A 1 96 ? 10.734 19.75 13.648 1 80.94 96 ASN A O 1
ATOM 761 N N . PRO A 1 97 ? 11.141 20.844 15.492 1 78.38 97 PRO A N 1
ATOM 762 C CA . PRO A 1 97 ? 9.703 21.047 15.688 1 78.38 97 PRO A CA 1
ATOM 763 C C . PRO A 1 97 ? 9.039 21.734 14.5 1 78.38 97 PRO A C 1
ATOM 765 O O . PRO A 1 97 ? 7.848 21.531 14.25 1 78.38 97 PRO A O 1
ATOM 768 N N . ASP A 1 98 ? 9.828 22.469 13.727 1 82.5 98 ASP A N 1
ATOM 769 C CA . ASP A 1 98 ? 9.281 23.172 12.578 1 82.5 98 ASP A CA 1
ATOM 770 C C . ASP A 1 98 ? 9.156 22.234 11.367 1 82.5 98 ASP A C 1
ATOM 772 O O . ASP A 1 98 ? 8.609 22.625 10.336 1 82.5 98 ASP A O 1
ATOM 776 N N . ALA A 1 99 ? 9.586 21.062 11.703 1 88.88 99 ALA A N 1
ATOM 777 C CA . ALA A 1 99 ? 9.586 20.125 10.594 1 88.88 99 ALA A CA 1
ATOM 778 C C . ALA A 1 99 ? 8.625 18.969 10.852 1 88.88 99 ALA A C 1
ATOM 780 O O . ALA A 1 99 ? 8.75 17.891 10.25 1 88.88 99 ALA A O 1
ATOM 781 N N . LEU A 1 100 ? 7.773 19.188 11.844 1 95.12 100 LEU A N 1
ATOM 782 C CA . LEU A 1 100 ? 6.746 18.203 12.188 1 95.12 100 LEU A CA 1
ATOM 783 C C . LEU A 1 100 ? 5.355 18.75 11.867 1 95.12 100 LEU A C 1
ATOM 785 O O . LEU A 1 100 ? 5.09 19.938 12.055 1 95.12 100 LEU A O 1
ATOM 789 N N . CYS A 1 101 ? 4.543 17.891 11.414 1 97 101 CYS A N 1
ATOM 790 C CA . CYS A 1 101 ? 3.17 18.328 11.172 1 97 101 CYS A CA 1
ATOM 791 C C . CYS A 1 101 ? 2.215 17.141 11.188 1 97 101 CYS A C 1
ATOM 793 O O . CYS A 1 101 ? 2.613 16.016 10.898 1 97 101 CYS A O 1
ATOM 795 N N . TRP A 1 102 ? 0.989 17.391 11.531 1 97.25 102 TRP A N 1
ATOM 796 C CA . TRP A 1 102 ? -0.101 16.438 11.305 1 97.25 102 TRP A CA 1
ATOM 797 C C . TRP A 1 102 ? -0.483 16.391 9.836 1 97.25 102 TRP A C 1
ATOM 799 O O . TRP A 1 102 ? -0.253 17.344 9.086 1 97.25 102 TRP A O 1
ATOM 809 N N . VAL A 1 103 ? -1.053 15.281 9.477 1 97.81 103 VAL A N 1
ATOM 810 C CA . VAL A 1 103 ? -1.396 15.133 8.062 1 97.81 103 VAL A CA 1
ATOM 811 C C . VAL A 1 103 ? -2.836 14.648 7.934 1 97.81 103 VAL A C 1
ATOM 813 O O . VAL A 1 103 ? -3.223 13.656 8.555 1 97.81 103 VAL A O 1
ATOM 816 N N . LYS A 1 104 ? -3.578 15.312 7.164 1 96.75 104 LYS A N 1
ATOM 817 C CA . LYS A 1 104 ? -4.871 14.859 6.664 1 96.75 104 LYS A CA 1
ATOM 818 C C . LYS A 1 104 ? -4.836 14.648 5.152 1 96.75 104 LYS A C 1
ATOM 820 O O . LYS A 1 104 ? -4.48 15.562 4.402 1 96.75 104 LYS A O 1
ATOM 825 N N . ILE A 1 105 ? -5.207 13.469 4.73 1 95.38 105 ILE A N 1
ATOM 826 C CA . ILE A 1 105 ? -5.227 13.148 3.309 1 95.38 105 ILE A CA 1
ATOM 827 C C . ILE A 1 105 ? -6.656 13.234 2.781 1 95.38 105 ILE A C 1
ATOM 829 O O . ILE A 1 105 ? -7.594 12.75 3.42 1 95.38 105 ILE A O 1
ATOM 833 N N . GLY A 1 106 ? -6.816 13.844 1.543 1 91.31 106 GLY A N 1
ATOM 834 C CA . GLY A 1 106 ? -8.102 13.812 0.861 1 91.31 106 GLY A CA 1
ATOM 835 C C . GLY A 1 106 ? -8.711 15.188 0.672 1 91.31 106 GLY A C 1
ATOM 836 O O . GLY A 1 106 ? -8.172 16.188 1.155 1 91.31 106 GLY A O 1
ATOM 837 N N . ASN A 1 107 ? -9.766 15.195 0.057 1 84.75 107 ASN A N 1
ATOM 838 C CA . ASN A 1 107 ? -10.422 16.453 -0.317 1 84.75 107 ASN A CA 1
ATOM 839 C C . ASN A 1 107 ? -11.633 16.734 0.567 1 84.75 107 ASN A C 1
ATOM 841 O O . ASN A 1 107 ? -12.328 17.734 0.368 1 84.75 107 ASN A O 1
ATOM 845 N N . GLY A 1 108 ? -11.867 15.992 1.481 1 85.75 108 GLY A N 1
ATOM 846 C CA . GLY A 1 108 ? -13.039 16.156 2.32 1 85.75 108 GLY A CA 1
ATOM 847 C C . GLY A 1 108 ? -12.938 17.344 3.268 1 85.75 108 GLY A C 1
ATOM 848 O O . GLY A 1 108 ? -11.836 17.766 3.613 1 85.75 108 GLY A O 1
ATOM 849 N N . ALA A 1 109 ? -14.102 17.812 3.654 1 89.69 109 ALA A N 1
ATOM 850 C CA . ALA A 1 109 ? -14.164 18.875 4.652 1 89.69 109 ALA A CA 1
ATOM 851 C C . ALA A 1 109 ? -13.703 18.375 6.02 1 89.69 109 ALA A C 1
ATOM 853 O O . ALA A 1 109 ? -13.648 17.156 6.258 1 89.69 109 ALA A O 1
ATOM 854 N N . PHE A 1 110 ? -13.375 19.328 6.805 1 93.12 110 PHE A N 1
ATOM 855 C CA . PHE A 1 110 ? -13.055 18.969 8.188 1 93.12 110 PHE A CA 1
ATOM 856 C C . PHE A 1 110 ? -14.312 18.547 8.938 1 93.12 110 PHE A C 1
ATOM 858 O O . PHE A 1 110 ? -15.375 19.141 8.773 1 93.12 110 PHE A O 1
ATOM 865 N N . SER A 1 111 ? -14.164 17.516 9.703 1 90.5 111 SER A N 1
ATOM 866 C CA . SER A 1 111 ? -15.234 17.172 10.633 1 90.5 111 SER A CA 1
ATOM 867 C C . SER A 1 111 ? -15.281 18.156 11.805 1 90.5 111 SER A C 1
ATOM 869 O O . SER A 1 111 ? -14.328 18.891 12.039 1 90.5 111 SER A O 1
ATOM 871 N N . SER A 1 112 ? -16.375 18.078 12.586 1 90.44 112 SER A N 1
ATOM 872 C CA . SER A 1 112 ? -16.5 18.922 13.766 1 90.44 112 SER A CA 1
ATOM 873 C C . SER A 1 112 ? -15.375 18.656 14.758 1 90.44 112 SER A C 1
ATOM 875 O O . SER A 1 112 ? -14.82 19.578 15.344 1 90.44 112 SER A O 1
ATOM 877 N N . ASP A 1 113 ? -15.047 17.391 14.961 1 91.19 113 ASP A N 1
ATOM 878 C CA . ASP A 1 113 ? -13.984 17 15.883 1 91.19 113 ASP A CA 1
ATOM 879 C C . ASP A 1 113 ? -12.633 17.562 15.422 1 91.19 113 ASP A C 1
ATOM 881 O O . ASP A 1 113 ? -11.82 18 16.234 1 91.19 113 ASP A O 1
ATOM 885 N N . GLN A 1 114 ? -12.445 17.531 14.156 1 92.88 114 GLN A N 1
ATOM 886 C CA . GLN A 1 114 ? -11.195 18.062 13.602 1 92.88 114 GLN A CA 1
ATOM 887 C C . GLN A 1 114 ? -11.109 19.562 13.797 1 92.88 114 GLN A C 1
ATOM 889 O O . GLN A 1 114 ? -10.047 20.094 14.148 1 92.88 114 GLN A O 1
ATOM 894 N N . ILE A 1 115 ? -12.18 20.234 13.633 1 93.69 115 ILE A N 1
ATOM 895 C CA . ILE A 1 115 ? -12.211 21.688 13.797 1 93.69 115 ILE A CA 1
ATOM 896 C C . ILE A 1 115 ? -11.922 22.047 15.25 1 93.69 115 ILE A C 1
ATOM 898 O O . ILE A 1 115 ? -11.164 22.984 15.516 1 93.69 115 ILE A O 1
ATOM 902 N N . ASP A 1 116 ? -12.461 21.312 16.125 1 92 116 ASP A N 1
ATOM 903 C CA . ASP A 1 116 ? -12.258 21.547 17.562 1 92 116 ASP A CA 1
ATOM 904 C C . ASP A 1 116 ? -10.773 21.438 17.922 1 92 116 ASP A C 1
ATOM 906 O O . ASP A 1 116 ? -10.281 22.203 18.766 1 92 116 ASP A O 1
ATOM 910 N N . VAL A 1 117 ? -10.086 20.578 17.281 1 94.19 117 VAL A N 1
ATOM 911 C CA . VAL A 1 117 ? -8.688 20.312 17.625 1 94.19 117 VAL A CA 1
ATOM 912 C C . VAL A 1 117 ? -7.789 21.359 16.984 1 94.19 117 VAL A C 1
ATOM 914 O O . VAL A 1 117 ? -6.699 21.641 17.484 1 94.19 117 VAL A O 1
ATOM 917 N N . LEU A 1 118 ? -8.242 21.906 15.898 1 95.06 118 LEU A N 1
ATOM 918 C CA . LEU A 1 118 ? -7.43 22.906 15.195 1 95.06 118 LEU A CA 1
ATOM 919 C C . LEU A 1 118 ? -7.074 24.062 16.125 1 95.06 118 LEU A C 1
ATOM 921 O O . LEU A 1 118 ? -5.988 24.641 16 1 95.06 118 LEU A O 1
ATOM 925 N N . ASP A 1 119 ? -7.848 24.375 17.047 1 90.06 119 ASP A N 1
ATOM 926 C CA . ASP A 1 119 ? -7.664 25.484 17.969 1 90.06 119 ASP A CA 1
ATOM 927 C C . ASP A 1 119 ? -6.598 25.156 19.016 1 90.06 119 ASP A C 1
ATOM 929 O O . ASP A 1 119 ? -6.035 26.047 19.641 1 90.06 119 ASP A O 1
ATOM 933 N N . ARG A 1 120 ? -6.297 23.984 19.109 1 92.12 120 ARG A N 1
ATOM 934 C CA . ARG A 1 120 ? -5.492 23.578 20.25 1 92.12 120 ARG A CA 1
ATOM 935 C C . ARG A 1 120 ? -4.129 23.047 19.812 1 92.12 120 ARG A C 1
ATOM 937 O O . ARG A 1 120 ? -3.184 23.016 20.594 1 92.12 120 ARG A O 1
ATOM 944 N N . ILE A 1 121 ? -4.031 22.672 18.578 1 94.25 121 ILE A N 1
ATOM 945 C CA . ILE A 1 121 ? -2.797 22.031 18.156 1 94.25 121 ILE A CA 1
ATOM 946 C C . ILE A 1 121 ? -1.69 23.062 18 1 94.25 121 ILE A C 1
ATOM 948 O O . ILE A 1 121 ? -1.942 24.188 17.562 1 94.25 121 ILE A O 1
ATOM 952 N N . LYS A 1 122 ? -0.516 22.688 18.344 1 94.38 122 LYS A N 1
ATOM 953 C CA . LYS A 1 122 ? 0.674 23.5 18.156 1 94.38 122 LYS A CA 1
ATOM 954 C C . LYS A 1 122 ? 1.393 23.141 16.859 1 94.38 122 LYS A C 1
ATOM 956 O O . LYS A 1 122 ? 1.954 24 16.188 1 94.38 122 LYS A O 1
ATOM 961 N N . LEU A 1 123 ? 1.388 21.891 16.562 1 96.19 123 LEU A N 1
ATOM 962 C CA . LEU A 1 123 ? 1.938 21.469 15.289 1 96.19 123 LEU A CA 1
ATOM 963 C C . LEU A 1 123 ? 1.029 21.891 14.141 1 96.19 123 LEU A C 1
ATOM 965 O O . LEU A 1 123 ? -0.197 21.844 14.258 1 96.19 123 LEU A O 1
ATOM 969 N N . PRO A 1 124 ? 1.683 22.297 13.062 1 97 124 PRO A N 1
ATOM 970 C CA . PRO A 1 124 ? 0.844 22.609 11.906 1 97 124 PRO A CA 1
ATOM 971 C C . PRO A 1 124 ? 0.152 21.375 11.328 1 97 124 PRO A C 1
ATOM 973 O O . PRO A 1 124 ? 0.502 20.25 11.688 1 97 124 PRO A O 1
ATOM 976 N N . LEU A 1 125 ? -0.875 21.672 10.539 1 96.88 125 LEU A N 1
ATOM 977 C CA . LEU A 1 125 ? -1.596 20.625 9.812 1 96.88 125 LEU A CA 1
ATOM 978 C C . LEU A 1 125 ? -1.389 20.781 8.305 1 96.88 125 LEU A C 1
ATOM 980 O O . LEU A 1 125 ? -1.563 21.859 7.754 1 96.88 125 LEU A O 1
ATOM 984 N N . VAL A 1 126 ? -1.004 19.703 7.781 1 96.56 126 VAL A N 1
ATOM 985 C CA . VAL A 1 126 ? -0.937 19.641 6.324 1 96.56 126 VAL A CA 1
ATOM 986 C C . VAL A 1 126 ? -2.17 18.922 5.781 1 96.56 126 VAL A C 1
ATOM 988 O O . VAL A 1 126 ? -2.518 17.828 6.242 1 96.56 126 VAL A O 1
ATOM 991 N N . VAL A 1 127 ? -2.791 19.516 4.82 1 95.81 127 VAL A N 1
ATOM 992 C CA . VAL A 1 127 ? -3.818 18.828 4.039 1 95.81 127 VAL A CA 1
ATOM 993 C C . VAL A 1 127 ? -3.26 18.453 2.668 1 95.81 127 VAL A C 1
ATOM 995 O O . VAL A 1 127 ? -2.861 19.328 1.893 1 95.81 127 VAL A O 1
ATOM 998 N N . PHE A 1 128 ? -3.191 17.188 2.506 1 95.62 128 PHE A N 1
ATOM 999 C CA . PHE A 1 128 ? -2.703 16.625 1.249 1 95.62 128 PHE A CA 1
ATOM 1000 C C . PHE A 1 128 ? -3.861 16.312 0.312 1 95.62 128 PHE A C 1
ATOM 1002 O O . PHE A 1 128 ? -4.746 15.523 0.659 1 95.62 128 PHE A O 1
ATOM 1009 N N . ARG A 1 129 ? -3.742 16.922 -0.915 1 94.81 129 ARG A N 1
ATOM 1010 C CA . ARG A 1 129 ? -4.82 16.75 -1.885 1 94.81 129 ARG A CA 1
ATOM 1011 C C . ARG A 1 129 ? -4.273 16.297 -3.236 1 94.81 129 ARG A C 1
ATOM 1013 O O . ARG A 1 129 ? -3.158 16.672 -3.615 1 94.81 129 ARG A O 1
ATOM 1020 N N . ILE A 1 130 ? -5.082 15.516 -3.793 1 94.56 130 ILE A N 1
ATOM 1021 C CA . ILE A 1 130 ? -4.836 15.148 -5.184 1 94.56 130 ILE A CA 1
ATOM 1022 C C . ILE A 1 130 ? -6.023 15.562 -6.047 1 94.56 130 ILE A C 1
ATOM 1024 O O . ILE A 1 130 ? -7.172 15.234 -5.738 1 94.56 130 ILE A O 1
ATOM 1028 N N . LYS A 1 131 ? -5.785 16.312 -7.035 1 91.38 131 LYS A N 1
ATOM 1029 C CA . LYS A 1 131 ? -6.844 16.828 -7.898 1 91.38 131 LYS A CA 1
ATOM 1030 C C . LYS A 1 131 ? -7.609 15.688 -8.57 1 91.38 131 LYS A C 1
ATOM 1032 O O . LYS A 1 131 ? -8.836 15.641 -8.516 1 91.38 131 LYS A O 1
ATOM 1037 N N . ASP A 1 132 ? -6.91 14.828 -9.266 1 94.81 132 ASP A N 1
ATOM 1038 C CA . ASP A 1 132 ? -7.469 13.656 -9.93 1 94.81 132 ASP A CA 1
ATOM 1039 C C . ASP A 1 132 ? -6.609 12.422 -9.672 1 94.81 132 ASP A C 1
ATOM 1041 O O . ASP A 1 132 ? -5.602 12.203 -10.344 1 94.81 132 ASP A O 1
ATOM 1045 N N . VAL A 1 133 ? -7.113 11.594 -8.789 1 95.44 133 VAL A N 1
ATOM 1046 C CA . VAL A 1 133 ? -6.34 10.445 -8.344 1 95.44 133 VAL A CA 1
ATOM 1047 C C . VAL A 1 133 ? -6.34 9.367 -9.43 1 95.44 133 VAL A C 1
ATOM 1049 O O . VAL A 1 133 ? -5.523 8.445 -9.398 1 95.44 133 VAL A O 1
ATOM 1052 N N . LEU A 1 134 ? -7.242 9.492 -10.383 1 96.69 134 LEU A N 1
ATOM 1053 C CA . LEU A 1 134 ? -7.379 8.477 -11.414 1 96.69 134 LEU A CA 1
ATOM 1054 C C . LEU A 1 134 ? -6.629 8.883 -12.68 1 96.69 134 LEU A C 1
ATOM 1056 O O . LEU A 1 134 ? -6.668 8.164 -13.688 1 96.69 134 LEU A O 1
ATOM 1060 N N . ALA A 1 135 ? -5.984 10.016 -12.656 1 96.38 135 ALA A N 1
ATOM 1061 C CA . ALA A 1 135 ? -5.109 10.398 -13.766 1 96.38 135 ALA A CA 1
ATOM 1062 C C . ALA A 1 135 ? -3.92 9.453 -13.875 1 96.38 135 ALA A C 1
ATOM 1064 O O . ALA A 1 135 ? -3.568 8.766 -12.914 1 96.38 135 ALA A O 1
ATOM 1065 N N . PRO A 1 136 ? -3.293 9.406 -15.078 1 96.19 136 PRO A N 1
ATOM 1066 C CA . PRO A 1 136 ? -2.018 8.688 -15.133 1 96.19 136 PRO A CA 1
ATOM 1067 C C . PRO A 1 136 ? -1.017 9.188 -14.094 1 96.19 136 PRO A C 1
ATOM 1069 O O . PRO A 1 136 ? -0.934 10.391 -13.836 1 96.19 136 PRO A O 1
ATOM 1072 N N . PRO A 1 137 ? -0.293 8.227 -13.555 1 95.5 137 PRO A N 1
ATOM 1073 C CA . PRO A 1 137 ? 0.626 8.602 -12.477 1 95.5 137 PRO A CA 1
ATOM 1074 C C . PRO A 1 137 ? 1.495 9.805 -12.836 1 95.5 137 PRO A C 1
ATOM 1076 O O . PRO A 1 137 ? 1.73 10.672 -11.992 1 95.5 137 PRO A O 1
ATOM 1079 N N . ALA A 1 138 ? 1.91 9.945 -14.047 1 94.75 138 ALA A N 1
ATOM 1080 C CA . ALA A 1 138 ? 2.785 11.023 -14.484 1 94.75 138 ALA A CA 1
ATOM 1081 C C . ALA A 1 138 ? 2.051 12.367 -14.477 1 94.75 138 ALA A C 1
ATOM 1083 O O . ALA A 1 138 ? 2.676 13.422 -14.555 1 94.75 138 ALA A O 1
ATOM 1084 N N . LYS A 1 139 ? 0.778 12.344 -14.367 1 95.25 139 LYS A N 1
ATOM 1085 C CA . LYS A 1 139 ? -0.024 13.555 -14.469 1 95.25 139 LYS A CA 1
ATOM 1086 C C . LYS A 1 139 ? -0.748 13.852 -13.156 1 95.25 139 LYS A C 1
ATOM 1088 O O . LYS A 1 139 ? -1.578 14.758 -13.094 1 95.25 139 LYS A O 1
ATOM 1093 N N . VAL A 1 140 ? -0.511 13.023 -12.219 1 94.81 140 VAL A N 1
ATOM 1094 C CA . VAL A 1 140 ? -1.12 13.258 -10.914 1 94.81 140 VAL A CA 1
ATOM 1095 C C . VAL A 1 140 ? -0.564 14.547 -10.312 1 94.81 140 VAL A C 1
ATOM 1097 O O . VAL A 1 140 ? 0.653 14.727 -10.219 1 94.81 140 VAL A O 1
ATOM 1100 N N . GLU A 1 141 ? -1.475 15.438 -9.945 1 94.19 141 GLU A N 1
ATOM 1101 C CA . GLU A 1 141 ? -1.114 16.703 -9.305 1 94.19 141 GLU A CA 1
ATOM 1102 C C . GLU A 1 141 ? -1.458 16.688 -7.82 1 94.19 141 GLU A C 1
ATOM 1104 O O . GLU A 1 141 ? -2.613 16.469 -7.445 1 94.19 141 GLU A O 1
ATOM 1109 N N . MET A 1 142 ? -0.491 16.922 -7.07 1 93.62 142 MET A N 1
ATOM 1110 C CA . MET A 1 142 ? -0.651 16.906 -5.621 1 93.62 142 MET A CA 1
ATOM 1111 C C . MET A 1 142 ? -0.468 18.297 -5.035 1 93.62 142 MET A C 1
ATOM 1113 O O . MET A 1 142 ? 0.295 19.109 -5.57 1 93.62 142 MET A O 1
ATOM 1117 N N . ARG A 1 143 ? -1.146 18.516 -4.047 1 93.62 143 ARG A N 1
ATOM 1118 C CA . ARG A 1 143 ? -1.012 19.766 -3.309 1 93.62 143 ARG A CA 1
ATOM 1119 C C . ARG A 1 143 ? -0.87 19.5 -1.812 1 93.62 143 ARG A C 1
ATOM 1121 O O . ARG A 1 143 ? -1.589 18.672 -1.25 1 93.62 143 ARG A O 1
ATOM 1128 N N . TRP A 1 144 ? 0.098 20.156 -1.238 1 92.38 144 TRP A N 1
ATOM 1129 C CA . TRP A 1 144 ? 0.317 20.172 0.205 1 92.38 144 TRP A CA 1
ATOM 1130 C C . TRP A 1 144 ? 0.063 21.562 0.778 1 92.38 144 TRP A C 1
ATOM 1132 O O . TRP A 1 144 ? 0.801 22.5 0.483 1 92.38 144 TRP A O 1
ATOM 1142 N N . ASP A 1 145 ? -0.945 21.641 1.524 1 93.38 145 ASP A N 1
ATOM 1143 C CA . ASP A 1 145 ? -1.227 22.906 2.195 1 93.38 145 ASP A CA 1
ATOM 1144 C C . ASP A 1 145 ? -0.922 22.812 3.689 1 93.38 145 ASP A C 1
ATOM 1146 O O . ASP A 1 145 ? -1.701 22.234 4.453 1 93.38 145 ASP A O 1
ATOM 1150 N N . ILE A 1 146 ? 0.194 23.344 4.047 1 93.44 146 ILE A N 1
ATOM 1151 C CA . ILE A 1 146 ? 0.626 23.297 5.438 1 93.44 146 ILE A CA 1
ATOM 1152 C C . ILE A 1 146 ? 0.269 24.609 6.129 1 93.44 146 ILE A C 1
ATOM 1154 O O . ILE A 1 146 ? 0.749 25.688 5.734 1 93.44 146 ILE A O 1
ATOM 1158 N N . ARG A 1 147 ? -0.478 24.516 7.176 1 95.56 147 ARG A N 1
ATOM 1159 C CA . ARG A 1 147 ? -0.898 25.703 7.922 1 95.56 147 ARG A CA 1
ATOM 1160 C C . ARG A 1 147 ? -1.031 25.391 9.406 1 95.56 147 ARG A C 1
ATOM 1162 O O . ARG A 1 147 ? -1.158 24.234 9.797 1 95.56 147 ARG A O 1
ATOM 1169 N N . SER A 1 148 ? -0.962 26.484 10.164 1 96.25 148 SER A N 1
ATOM 1170 C CA . SER A 1 148 ? -1.264 26.344 11.586 1 96.25 148 SER A CA 1
ATOM 1171 C C . SER A 1 148 ? -2.752 26.094 11.812 1 96.25 148 SER A C 1
ATOM 1173 O O . SER A 1 148 ? -3.568 26.328 10.922 1 96.25 148 SER A O 1
ATOM 1175 N N . GLY A 1 149 ? -2.979 25.578 12.977 1 96.06 149 GLY A N 1
ATOM 1176 C CA . GLY A 1 149 ? -4.383 25.406 13.312 1 96.06 149 GLY A CA 1
ATOM 1177 C C . GLY A 1 149 ? -5.184 26.688 13.172 1 96.06 149 GLY A C 1
ATOM 1178 O O . GLY A 1 149 ? -6.281 26.688 12.609 1 96.06 149 GLY A O 1
ATOM 1179 N N . ASP A 1 150 ? -4.609 27.781 13.586 1 95.5 150 ASP A N 1
ATOM 1180 C CA . ASP A 1 150 ? -5.27 29.094 13.539 1 95.5 150 ASP A CA 1
ATOM 1181 C C . ASP A 1 150 ? -5.539 29.516 12.102 1 95.5 150 ASP A C 1
ATOM 1183 O O . ASP A 1 150 ? -6.613 30.031 11.789 1 95.5 150 ASP A O 1
ATOM 1187 N N . GLU A 1 151 ? -4.582 29.359 11.273 1 96.19 151 GLU A N 1
ATOM 1188 C CA . GLU A 1 151 ? -4.738 29.719 9.867 1 96.19 151 GLU A CA 1
ATOM 1189 C C . GLU A 1 151 ? -5.863 28.938 9.211 1 96.19 151 GLU A C 1
ATOM 1191 O O . GLU A 1 151 ? -6.621 29.469 8.398 1 96.19 151 GLU A O 1
ATOM 1196 N N . TRP A 1 152 ? -5.906 27.656 9.477 1 96.31 152 TRP A N 1
ATOM 1197 C CA . TRP A 1 152 ? -7 26.844 8.945 1 96.31 152 TRP A CA 1
ATOM 1198 C C . TRP A 1 152 ? -8.344 27.3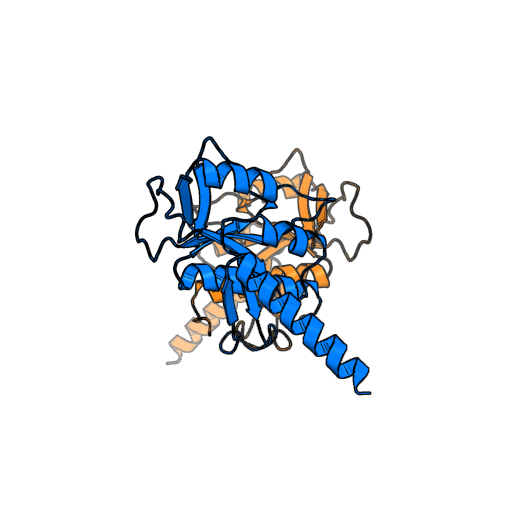59 9.445 1 96.31 152 TRP A C 1
ATOM 1200 O O . TRP A 1 152 ? -9.312 27.438 8.68 1 96.31 152 TRP A O 1
ATOM 1210 N N . LEU A 1 153 ? -8.398 27.672 10.711 1 95.56 153 LEU A N 1
ATOM 1211 C CA . LEU A 1 153 ? -9.648 28.156 11.289 1 95.56 153 LEU A CA 1
ATOM 1212 C C . LEU A 1 153 ? -10.07 29.469 10.641 1 95.56 153 LEU A C 1
ATOM 1214 O O . LEU A 1 153 ? -11.258 29.688 10.391 1 95.56 153 LEU A O 1
ATOM 1218 N N . ASP A 1 154 ? -9.148 30.297 10.422 1 94.56 154 ASP A N 1
ATOM 1219 C CA . ASP A 1 154 ? -9.43 31.562 9.758 1 94.56 154 ASP A CA 1
ATOM 1220 C C . ASP A 1 154 ? -10.047 31.344 8.375 1 94.56 154 ASP A C 1
ATOM 1222 O O . ASP A 1 154 ? -11.023 32 8.016 1 94.56 154 ASP A O 1
ATOM 1226 N N . GLU A 1 155 ? -9.516 30.422 7.676 1 91.38 155 GLU A N 1
ATOM 1227 C CA . GLU A 1 155 ? -10.031 30.094 6.352 1 91.38 155 GLU A CA 1
ATOM 1228 C C . GLU A 1 155 ? -11.453 29.547 6.434 1 91.38 155 GLU A C 1
ATOM 1230 O O . GLU A 1 155 ? -12.305 29.875 5.605 1 91.38 155 GLU A O 1
ATOM 1235 N N . LEU A 1 156 ? -11.656 28.656 7.348 1 90.5 156 LEU A N 1
ATOM 1236 C CA . LEU A 1 156 ? -12.977 28.062 7.508 1 90.5 156 LEU A CA 1
ATOM 1237 C C . LEU A 1 156 ? -14.016 29.109 7.855 1 90.5 156 LEU A C 1
ATOM 1239 O O . LEU A 1 156 ? -15.156 29.047 7.395 1 90.5 156 LEU A O 1
ATOM 1243 N N . ASP A 1 157 ? -13.648 30.062 8.68 1 88.19 157 ASP A N 1
ATOM 1244 C CA . ASP A 1 157 ? -14.531 31.172 9.047 1 88.19 157 ASP A CA 1
ATOM 1245 C C . ASP A 1 157 ? -14.828 32.062 7.836 1 88.19 157 ASP A C 1
ATOM 1247 O O . ASP A 1 157 ? -15.969 32.469 7.629 1 88.19 157 ASP A O 1
ATOM 1251 N N . ASP A 1 158 ? -13.828 32.25 7.039 1 86.19 158 ASP A N 1
ATOM 1252 C CA . ASP A 1 158 ? -14 33.031 5.82 1 86.19 158 ASP A CA 1
ATOM 1253 C C . ASP A 1 158 ? -14.984 32.344 4.867 1 86.19 158 ASP A C 1
ATOM 1255 O O . ASP A 1 158 ? -15.828 33 4.266 1 86.19 158 ASP A O 1
ATOM 1259 N N . LEU A 1 159 ? -14.836 31.062 4.762 1 83.38 159 LEU A N 1
ATOM 1260 C CA . LEU A 1 159 ? -15.703 30.297 3.869 1 83.38 159 LEU A CA 1
ATOM 1261 C C . LEU A 1 159 ? -17.141 30.297 4.383 1 83.38 159 LEU A C 1
ATOM 1263 O O . LEU A 1 159 ? -18.078 30.359 3.598 1 83.38 159 LEU A O 1
ATOM 1267 N N . ARG A 1 160 ? -17.312 30.266 5.668 1 82.31 160 ARG A N 1
ATOM 1268 C CA . ARG A 1 160 ? -18.641 30.297 6.262 1 82.31 160 ARG A CA 1
ATOM 1269 C C . ARG A 1 160 ? -19.297 31.656 6.043 1 82.31 160 ARG A C 1
ATOM 1271 O O . ARG A 1 160 ? -20.5 31.719 5.723 1 82.31 160 ARG A O 1
ATOM 1278 N N . ASP A 1 161 ? -18.594 32.625 6.188 1 81.44 161 ASP A N 1
ATOM 1279 C CA . ASP A 1 161 ? -19.109 33.969 5.98 1 81.44 161 ASP A CA 1
ATOM 1280 C C . ASP A 1 161 ? -19.531 34.156 4.523 1 81.44 161 ASP A C 1
ATOM 1282 O O . ASP A 1 161 ? -20.562 34.781 4.254 1 81.44 161 ASP A O 1
ATOM 1286 N N . GLN A 1 162 ? -18.75 33.656 3.662 1 79.5 162 GLN A N 1
ATOM 1287 C CA . GLN A 1 162 ? -19.047 33.781 2.24 1 79.5 162 GLN A CA 1
ATOM 1288 C C . GLN A 1 162 ? -20.297 33 1.874 1 79.5 162 GLN A C 1
ATOM 1290 O O . GLN A 1 162 ? -21.125 33.438 1.085 1 79.5 162 GLN A O 1
ATOM 1295 N N . ALA A 1 163 ? -20.469 31.969 2.404 1 76.06 163 ALA A N 1
ATOM 1296 C CA . ALA A 1 163 ? -21.641 31.125 2.123 1 76.06 163 ALA A CA 1
ATOM 1297 C C . ALA A 1 163 ? -22.922 31.766 2.678 1 76.06 163 ALA A C 1
ATOM 1299 O O . ALA A 1 163 ? -23.969 31.703 2.043 1 76.06 163 ALA A O 1
ATOM 1300 N N . GLU A 1 164 ? -22.797 32.25 3.883 1 73.69 164 GLU A N 1
ATOM 1301 C CA . GLU A 1 164 ? -23.922 32.938 4.492 1 73.69 164 GLU A CA 1
ATOM 1302 C C . GLU A 1 164 ? -24.312 34.188 3.711 1 73.69 164 GLU A C 1
ATOM 1304 O O . GLU A 1 164 ? -25.484 34.531 3.613 1 73.69 164 GLU A O 1
ATOM 1309 N N . SER A 1 165 ? -23.375 34.75 3.156 1 75.62 165 SER A N 1
ATOM 1310 C CA . SER A 1 165 ? -23.625 35.938 2.357 1 75.62 165 SER A CA 1
ATOM 1311 C C . SER A 1 165 ? -24.234 35.594 1.007 1 75.62 165 SER A C 1
ATOM 1313 O O . SER A 1 165 ? -25.109 36.312 0.508 1 75.62 165 SER A O 1
ATOM 1315 N N . ASP A 1 166 ? -23.766 34.562 0.417 1 68.94 166 ASP A N 1
ATOM 1316 C CA . ASP A 1 166 ? -24.328 34.125 -0.853 1 68.94 166 ASP A CA 1
ATOM 1317 C C . ASP A 1 166 ? -25.781 33.656 -0.679 1 68.94 166 ASP A C 1
ATOM 1319 O O . ASP A 1 166 ? -26.609 33.812 -1.571 1 68.94 166 ASP A O 1
ATOM 1323 N N . ASP A 1 167 ? -26.062 33.031 0.362 1 64.44 167 ASP A N 1
ATOM 1324 C CA . ASP A 1 167 ? -27.422 32.594 0.64 1 64.44 167 ASP A CA 1
ATOM 1325 C C . ASP A 1 167 ? -28.328 33.781 0.964 1 64.44 167 ASP A C 1
ATOM 1327 O O . ASP A 1 167 ? -29.547 33.719 0.75 1 64.44 167 ASP A O 1
ATOM 1331 N N . GLU A 1 168 ? -27.766 34.812 1.512 1 54.03 168 GLU A N 1
ATOM 1332 C CA . GLU A 1 168 ? -28.578 36 1.834 1 54.03 168 GLU A CA 1
ATOM 1333 C C . GLU A 1 168 ? -28.859 36.812 0.586 1 54.03 168 GLU A C 1
ATOM 1335 O O . GLU A 1 168 ? -29.719 37.719 0.612 1 54.03 168 GLU A O 1
ATOM 1340 N N . TYR A 1 169 ? -28.094 36.594 -0.298 1 54.97 169 TYR A N 1
ATOM 1341 C CA . TYR A 1 169 ? -28.344 37.375 -1.514 1 54.97 169 TYR A CA 1
ATOM 1342 C C . TYR A 1 169 ? -29.234 36.594 -2.479 1 54.97 169 TYR A C 1
ATOM 1344 O O . TYR A 1 169 ? -29.562 37.062 -3.559 1 54.97 169 TYR A O 1
ATOM 1352 N N . PHE A 1 170 ? -29.469 35.375 -2.271 1 43.28 170 PHE A N 1
ATOM 1353 C CA . PHE A 1 170 ? -30.484 34.75 -3.104 1 43.28 170 PHE A CA 1
ATOM 1354 C C . PHE A 1 170 ? -31.797 34.594 -2.336 1 43.28 170 PHE A C 1
ATOM 1356 O O . PHE A 1 170 ? -31.781 34.25 -1.153 1 43.28 170 PHE A O 1
ATOM 1363 N N . MET B 1 1 ? 1.89 20.062 -7.395 1 85.75 1 MET B N 1
ATOM 1364 C CA . MET B 1 1 ? 3.162 19.422 -7.73 1 85.75 1 MET B CA 1
ATOM 1365 C C . MET B 1 1 ? 2.943 18.016 -8.266 1 85.75 1 MET B C 1
ATOM 1367 O O . MET B 1 1 ? 1.971 17.359 -7.902 1 85.75 1 MET B O 1
ATOM 1371 N N . GLY B 1 2 ? 3.896 17.625 -9.141 1 86.94 2 GLY B N 1
ATOM 1372 C CA . GLY B 1 2 ? 3.812 16.281 -9.695 1 86.94 2 GLY B CA 1
ATOM 1373 C C . GLY B 1 2 ? 4.785 15.312 -9.055 1 86.94 2 GLY B C 1
ATOM 1374 O O . GLY B 1 2 ? 5.703 15.719 -8.344 1 86.94 2 GLY B O 1
ATOM 1375 N N . LEU B 1 3 ? 4.484 14.031 -9.188 1 90.44 3 LEU B N 1
ATOM 1376 C CA . LEU B 1 3 ? 5.375 12.977 -8.727 1 90.44 3 LEU B CA 1
ATOM 1377 C C . LEU B 1 3 ? 6.352 12.57 -9.828 1 90.44 3 LEU B C 1
ATOM 1379 O O . LEU B 1 3 ? 5.988 12.539 -11.008 1 90.44 3 LEU B O 1
ATOM 1383 N N . GLU B 1 4 ? 7.562 12.352 -9.383 1 94.44 4 GLU B N 1
ATOM 1384 C CA . GLU B 1 4 ? 8.492 11.688 -10.289 1 94.44 4 GLU B CA 1
ATOM 1385 C C . GLU B 1 4 ? 8.18 10.203 -10.406 1 94.44 4 GLU B C 1
ATOM 1387 O O . GLU B 1 4 ? 7.855 9.547 -9.414 1 94.44 4 GLU B O 1
ATOM 1392 N N . ILE B 1 5 ? 8.336 9.719 -11.633 1 96.19 5 ILE B N 1
ATOM 1393 C CA . ILE B 1 5 ? 8.148 8.289 -11.852 1 96.19 5 ILE B CA 1
ATOM 1394 C C . ILE B 1 5 ? 9.422 7.535 -11.484 1 96.19 5 ILE B C 1
ATOM 1396 O O . ILE B 1 5 ? 10.422 7.594 -12.211 1 96.19 5 ILE B O 1
ATOM 1400 N N . THR B 1 6 ? 9.438 6.883 -10.414 1 94.81 6 THR B N 1
ATOM 1401 C CA . THR B 1 6 ? 10.586 6.109 -9.945 1 94.81 6 THR B CA 1
ATOM 1402 C C . THR B 1 6 ? 10.305 4.613 -10.047 1 94.81 6 THR B C 1
ATOM 1404 O O . THR B 1 6 ? 9.148 4.199 -10.18 1 94.81 6 THR B O 1
ATOM 1407 N N . PRO B 1 7 ? 11.367 3.746 -10.008 1 92.56 7 PRO B N 1
ATOM 1408 C CA . PRO B 1 7 ? 11.133 2.301 -9.945 1 92.56 7 PRO B CA 1
ATOM 1409 C C . PRO B 1 7 ? 10.289 1.891 -8.742 1 92.56 7 PRO B C 1
ATOM 1411 O O . PRO B 1 7 ? 9.438 1.009 -8.852 1 92.56 7 PRO B O 1
ATOM 1414 N N . SER B 1 8 ? 10.508 2.566 -7.664 1 92.69 8 SER B N 1
ATOM 1415 C CA . SER B 1 8 ? 9.758 2.285 -6.441 1 92.69 8 SER B CA 1
ATOM 1416 C C . SER B 1 8 ? 8.273 2.574 -6.625 1 92.69 8 SER B C 1
ATOM 1418 O O . SER B 1 8 ? 7.426 1.795 -6.184 1 92.69 8 SER B O 1
ATOM 1420 N N . LEU B 1 9 ? 7.984 3.666 -7.223 1 95.44 9 LEU B N 1
ATOM 1421 C CA . LEU B 1 9 ? 6.586 3.994 -7.477 1 95.44 9 LEU B CA 1
ATOM 1422 C C . LEU B 1 9 ? 5.934 2.945 -8.375 1 95.44 9 LEU B C 1
ATOM 1424 O O . LEU B 1 9 ? 4.809 2.516 -8.117 1 95.44 9 LEU B O 1
ATOM 1428 N N . LYS B 1 10 ? 6.641 2.555 -9.445 1 94.94 10 LYS B N 1
ATOM 1429 C CA . LYS B 1 10 ? 6.105 1.542 -10.352 1 94.94 10 LYS B CA 1
ATOM 1430 C C . LYS B 1 10 ? 5.82 0.238 -9.609 1 94.94 10 LYS B C 1
ATOM 1432 O O . LYS B 1 10 ? 4.766 -0.372 -9.797 1 94.94 10 LYS B O 1
ATOM 1437 N N . ASP B 1 11 ? 6.738 -0.145 -8.766 1 93.75 11 ASP B N 1
ATOM 1438 C CA . ASP B 1 11 ? 6.578 -1.369 -7.984 1 93.75 11 ASP B CA 1
ATOM 1439 C C . ASP B 1 11 ? 5.395 -1.257 -7.027 1 93.75 11 ASP B C 1
ATOM 1441 O O . ASP B 1 11 ? 4.609 -2.197 -6.887 1 93.75 11 ASP B O 1
ATOM 1445 N N . ALA B 1 12 ? 5.297 -0.138 -6.406 1 95.25 12 ALA B N 1
ATOM 1446 C CA . ALA B 1 12 ? 4.207 0.091 -5.465 1 95.25 12 ALA B CA 1
ATOM 1447 C C . ALA B 1 12 ? 2.855 0.054 -6.172 1 95.25 12 ALA B C 1
ATOM 1449 O O . ALA B 1 12 ? 1.884 -0.49 -5.641 1 95.25 12 ALA B O 1
ATOM 1450 N N . LEU B 1 13 ? 2.814 0.655 -7.355 1 97.12 13 LEU B N 1
ATOM 1451 C CA . LEU B 1 13 ? 1.581 0.634 -8.133 1 97.12 13 LEU B CA 1
ATOM 1452 C C . LEU B 1 13 ? 1.219 -0.791 -8.539 1 97.12 13 LEU B C 1
ATOM 1454 O O . LEU B 1 13 ? 0.058 -1.195 -8.43 1 97.12 13 LEU B O 1
ATOM 1458 N N . ARG B 1 14 ? 2.193 -1.521 -8.977 1 96.25 14 ARG B N 1
ATOM 1459 C CA . ARG B 1 14 ? 1.953 -2.906 -9.359 1 96.25 14 ARG B CA 1
ATOM 1460 C C . ARG B 1 14 ? 1.377 -3.707 -8.195 1 96.25 14 ARG B C 1
ATOM 1462 O O . ARG B 1 14 ? 0.413 -4.457 -8.367 1 96.25 14 ARG B O 1
ATOM 1469 N N . GLU B 1 15 ? 1.956 -3.541 -7.07 1 96 15 GLU B N 1
ATOM 1470 C CA . GLU B 1 15 ? 1.5 -4.258 -5.883 1 96 15 GLU B CA 1
ATOM 1471 C C . GLU B 1 15 ? 0.082 -3.844 -5.5 1 96 15 GLU B C 1
ATOM 1473 O O . GLU B 1 15 ? -0.742 -4.688 -5.145 1 96 15 GLU B O 1
ATOM 1478 N N . LEU B 1 16 ? -0.134 -2.588 -5.547 1 96.81 16 LEU B N 1
ATOM 1479 C CA . LEU B 1 16 ? -1.468 -2.088 -5.23 1 96.81 16 LEU B CA 1
ATOM 1480 C C . LEU B 1 16 ? -2.512 -2.701 -6.156 1 96.81 16 LEU B C 1
ATOM 1482 O O . LEU B 1 16 ? -3.555 -3.17 -5.699 1 96.81 16 LEU B O 1
ATOM 1486 N N . TYR B 1 17 ? -2.223 -2.688 -7.414 1 96.88 17 TYR B N 1
ATOM 1487 C CA . TYR B 1 17 ? -3.178 -3.227 -8.375 1 96.88 17 TYR B CA 1
ATOM 1488 C C . TYR B 1 17 ? -3.361 -4.727 -8.18 1 96.88 17 TYR B C 1
ATOM 1490 O O . TYR B 1 17 ? -4.465 -5.25 -8.344 1 96.88 17 TYR B O 1
ATOM 1498 N N . TYR B 1 18 ? -2.334 -5.406 -7.812 1 96.19 18 TYR B N 1
ATOM 1499 C CA . TYR B 1 18 ? -2.453 -6.82 -7.488 1 96.19 18 TYR B CA 1
ATOM 1500 C C . TYR B 1 18 ? -3.416 -7.035 -6.324 1 96.19 18 TYR B C 1
ATOM 1502 O O . TYR B 1 18 ? -4.344 -7.84 -6.422 1 96.19 18 TYR B O 1
ATOM 1510 N N . LYS B 1 19 ? -3.219 -6.309 -5.297 1 96.38 19 LYS B N 1
ATOM 1511 C CA . LYS B 1 19 ? -4.039 -6.449 -4.098 1 96.38 19 LYS B CA 1
ATOM 1512 C C . LYS B 1 19 ? -5.496 -6.105 -4.383 1 96.38 19 LYS B C 1
ATOM 1514 O O . LYS B 1 19 ? -6.406 -6.816 -3.953 1 96.38 19 LYS B O 1
ATOM 1519 N N . GLU B 1 20 ? -5.629 -5.066 -5.117 1 95.31 20 GLU B N 1
ATOM 1520 C CA . GLU B 1 20 ? -6.98 -4.664 -5.5 1 95.31 20 GLU B CA 1
ATOM 1521 C C . GLU B 1 20 ? -7.633 -5.711 -6.395 1 95.31 20 GLU B C 1
ATOM 1523 O O . GLU B 1 20 ? -8.797 -6.059 -6.207 1 95.31 20 GLU B O 1
ATOM 1528 N N . GLY B 1 21 ? -6.879 -6.176 -7.387 1 93.62 21 GLY B N 1
ATOM 1529 C CA . GLY B 1 21 ? -7.379 -7.242 -8.242 1 93.62 21 GLY B CA 1
ATOM 1530 C C . GLY B 1 21 ? -7.785 -8.484 -7.473 1 93.62 21 GLY B C 1
ATOM 1531 O O . GLY B 1 21 ? -8.812 -9.094 -7.77 1 93.62 21 GLY B O 1
ATOM 1532 N N . CYS B 1 22 ? -6.973 -8.844 -6.492 1 93.88 22 CYS B N 1
ATOM 1533 C CA . CYS B 1 22 ? -7.305 -9.984 -5.645 1 93.88 22 CYS B CA 1
ATOM 1534 C C . CYS B 1 22 ? -8.648 -9.781 -4.957 1 93.88 22 CYS B C 1
ATOM 1536 O O . CYS B 1 22 ? -9.523 -10.641 -5.016 1 93.88 22 CYS B O 1
ATOM 1538 N N . ASP B 1 23 ? -8.812 -8.672 -4.371 1 92.56 23 ASP B N 1
ATOM 1539 C CA . ASP B 1 23 ? -10.047 -8.398 -3.645 1 92.56 23 ASP B CA 1
ATOM 1540 C C . ASP B 1 23 ? -11.258 -8.445 -4.578 1 92.56 23 ASP B C 1
ATOM 1542 O O . ASP B 1 23 ? -12.258 -9.102 -4.273 1 92.56 23 ASP B O 1
ATOM 1546 N N . GLN B 1 24 ? -11.148 -7.859 -5.68 1 91.38 24 GLN B N 1
ATOM 1547 C CA . GLN B 1 24 ? -12.25 -7.75 -6.625 1 91.38 24 GLN B CA 1
ATOM 1548 C C . GLN B 1 24 ? -12.594 -9.109 -7.23 1 91.38 24 GLN B C 1
ATOM 1550 O O . GLN B 1 24 ? -13.742 -9.359 -7.594 1 91.38 24 GLN B O 1
ATOM 1555 N N . LYS B 1 25 ? -11.594 -10 -7.281 1 91.12 25 LYS B N 1
ATOM 1556 C CA . LYS B 1 25 ? -11.812 -11.266 -7.969 1 91.12 25 LYS B CA 1
ATOM 1557 C C . LYS B 1 25 ? -11.969 -12.414 -6.973 1 91.12 25 LYS B C 1
ATOM 1559 O O . LYS B 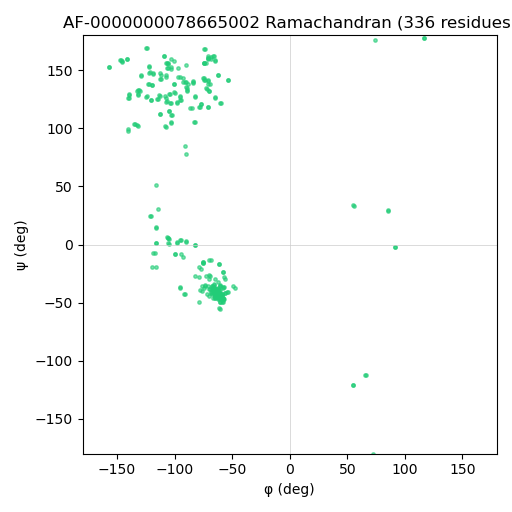1 25 ? -11.961 -13.586 -7.359 1 91.12 25 LYS B O 1
ATOM 1564 N N . GLY B 1 26 ? -11.992 -12.055 -5.688 1 90.62 26 GLY B N 1
ATOM 1565 C CA . GLY B 1 26 ? -12.32 -13.031 -4.664 1 90.62 26 GLY B CA 1
ATOM 1566 C C . GLY B 1 26 ? -11.117 -13.844 -4.211 1 90.62 26 GLY B C 1
ATOM 1567 O O . GLY B 1 26 ? -11.234 -15.031 -3.91 1 90.62 26 GLY B O 1
ATOM 1568 N N . TRP B 1 27 ? -10 -13.273 -4.273 1 93 27 TRP B N 1
ATOM 1569 C CA . TRP B 1 27 ? -8.773 -13.914 -3.799 1 93 27 TRP B CA 1
ATOM 1570 C C . TRP B 1 27 ? -8.28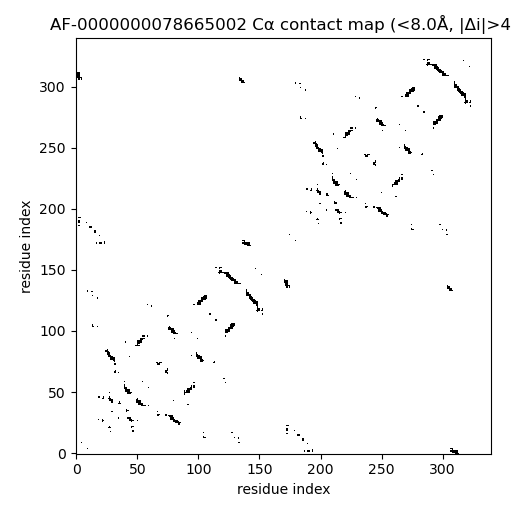9 -13.273 -2.504 1 93 27 TRP B C 1
ATOM 1572 O O . TRP B 1 27 ? -8.477 -12.07 -2.293 1 93 27 TRP B O 1
ATOM 1582 N N . ALA B 1 28 ? -7.75 -14.047 -1.657 1 95 28 ALA B N 1
ATOM 1583 C CA . ALA B 1 28 ? -6.969 -13.617 -0.498 1 95 28 ALA B CA 1
ATOM 1584 C C . ALA B 1 28 ? -5.48 -13.875 -0.713 1 95 28 ALA B C 1
ATOM 1586 O O . ALA B 1 28 ? -5.102 -14.695 -1.554 1 95 28 ALA B O 1
ATOM 1587 N N . TYR B 1 29 ? -4.715 -13.125 -0.013 1 97 29 TYR B N 1
ATOM 1588 C CA . TYR B 1 29 ? -3.281 -13.273 -0.24 1 97 29 TYR B CA 1
ATOM 1589 C C . TYR B 1 29 ? -2.498 -13.062 1.051 1 97 29 TYR B C 1
ATOM 1591 O O . TYR B 1 29 ? -2.998 -12.43 1.988 1 97 29 TYR B O 1
ATOM 1599 N N . ILE B 1 30 ? -1.309 -13.594 1.122 1 97.19 30 ILE B N 1
ATOM 1600 C CA . ILE B 1 30 ? -0.33 -13.336 2.174 1 97.19 30 ILE B CA 1
ATOM 1601 C C . ILE B 1 30 ? 1.065 -13.219 1.564 1 97.19 30 ILE B C 1
ATOM 1603 O O . ILE B 1 30 ? 1.452 -14.039 0.725 1 97.19 30 ILE B O 1
ATOM 1607 N N . ALA B 1 31 ? 1.697 -12.117 1.875 1 96.56 31 ALA B N 1
ATOM 1608 C CA . ALA B 1 31 ? 3.088 -12 1.447 1 96.56 31 ALA B CA 1
ATOM 1609 C C . ALA B 1 31 ? 3.957 -13.07 2.094 1 96.56 31 ALA B C 1
ATOM 1611 O O . ALA B 1 31 ? 3.793 -13.383 3.277 1 96.56 31 ALA B O 1
ATOM 1612 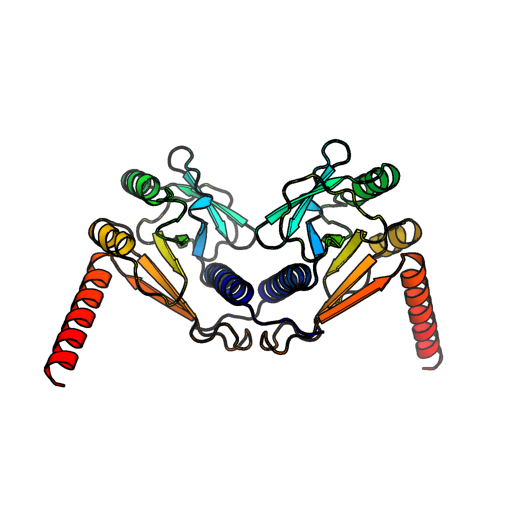N N . LEU B 1 32 ? 4.926 -13.523 1.373 1 96 32 LEU B N 1
ATOM 1613 C CA . LEU B 1 32 ? 5.738 -14.609 1.906 1 96 32 LEU B CA 1
ATOM 1614 C C . LEU B 1 32 ? 6.473 -14.172 3.17 1 96 32 LEU B C 1
ATOM 1616 O O . LEU B 1 32 ? 6.609 -14.953 4.113 1 96 32 LEU B O 1
ATOM 1620 N N . LYS B 1 33 ? 6.93 -12.977 3.211 1 90.69 33 LYS B N 1
ATOM 1621 C CA . LYS B 1 33 ? 7.664 -12.453 4.363 1 90.69 33 LYS B CA 1
ATOM 1622 C C . LYS B 1 33 ? 6.797 -12.461 5.617 1 90.69 33 LYS B C 1
ATOM 1624 O O . LYS B 1 33 ? 7.312 -12.391 6.734 1 90.69 33 LYS B O 1
ATOM 1629 N N . ASP B 1 34 ? 5.488 -12.578 5.484 1 92.62 34 ASP B N 1
ATOM 1630 C CA . ASP B 1 34 ? 4.559 -12.469 6.605 1 92.62 34 ASP B CA 1
ATOM 1631 C C . ASP B 1 34 ? 4.027 -13.836 7.016 1 92.62 34 ASP B C 1
ATOM 1633 O O . ASP B 1 34 ? 3.186 -13.938 7.91 1 92.62 34 ASP B O 1
ATOM 1637 N N . ILE B 1 35 ? 4.453 -14.797 6.379 1 95.19 35 ILE B N 1
ATOM 1638 C CA . ILE B 1 35 ? 3.916 -16.125 6.637 1 95.19 35 ILE B CA 1
ATOM 1639 C C . ILE B 1 35 ? 4.402 -16.625 7.996 1 95.19 35 ILE B C 1
ATOM 1641 O O . ILE B 1 35 ? 5.605 -16.734 8.227 1 95.19 35 ILE B O 1
ATOM 1645 N N . ASP B 1 36 ? 3.459 -16.828 8.789 1 92.31 36 ASP B N 1
ATOM 1646 C CA . ASP B 1 36 ? 3.609 -17.469 10.094 1 92.31 36 ASP B CA 1
ATOM 1647 C C . ASP B 1 36 ? 2.564 -18.562 10.305 1 92.31 36 ASP B C 1
ATOM 1649 O O . ASP B 1 36 ? 1.411 -18.266 10.625 1 92.31 36 ASP B O 1
ATOM 1653 N N . ILE B 1 37 ? 2.971 -19.734 10.156 1 90.94 37 ILE B N 1
ATOM 1654 C CA . ILE B 1 37 ? 2.039 -20.859 10.211 1 90.94 37 ILE B CA 1
ATOM 1655 C C . ILE B 1 37 ? 1.832 -21.281 11.664 1 90.94 37 ILE B C 1
ATOM 1657 O O . ILE B 1 37 ? 2.791 -21.625 12.359 1 90.94 37 ILE B O 1
ATOM 1661 N N . LYS B 1 38 ? 0.732 -21.188 12.125 1 90.56 38 LYS B N 1
ATOM 1662 C CA . LYS B 1 38 ? 0.332 -21.719 13.43 1 90.56 38 LYS B CA 1
ATOM 1663 C C . LYS B 1 38 ? -0.476 -23 13.273 1 90.56 38 LYS B C 1
ATOM 1665 O O . LYS B 1 38 ? -1.666 -22.953 12.961 1 90.56 38 LYS B O 1
ATOM 1670 N N . GLY B 1 39 ? 0.229 -24.109 13.594 1 90.88 39 GLY B N 1
ATOM 1671 C CA . GLY B 1 39 ? -0.379 -25.391 13.234 1 90.88 39 GLY B CA 1
ATOM 1672 C C . GLY B 1 39 ? -0.512 -25.594 11.742 1 90.88 39 GLY B C 1
ATOM 1673 O O . GLY B 1 39 ? 0.489 -25.734 11.039 1 90.88 39 GLY B O 1
ATOM 1674 N N . ASN B 1 40 ? -1.812 -25.609 11.25 1 94.25 40 ASN B N 1
ATOM 1675 C CA . ASN B 1 40 ? -2.062 -25.719 9.812 1 94.25 40 ASN B CA 1
ATOM 1676 C C . ASN B 1 40 ? -2.852 -24.531 9.289 1 94.25 40 ASN B C 1
ATOM 1678 O O . ASN B 1 40 ? -3.502 -24.625 8.242 1 94.25 40 ASN B O 1
ATOM 1682 N N . THR B 1 41 ? -2.676 -23.484 10.07 1 94.94 41 THR B N 1
ATOM 1683 C CA . THR B 1 41 ? -3.516 -22.344 9.727 1 94.94 41 THR B CA 1
ATOM 1684 C C . THR B 1 41 ? -2.662 -21.125 9.359 1 94.94 41 THR B C 1
ATOM 1686 O O . THR B 1 41 ? -1.662 -20.844 10.023 1 94.94 41 THR B O 1
ATOM 1689 N N . LEU B 1 42 ? -3.102 -20.469 8.32 1 94.88 42 LEU B N 1
ATOM 1690 C CA . LEU B 1 42 ? -2.506 -19.219 7.891 1 94.88 42 LEU B CA 1
ATOM 1691 C C . LEU B 1 42 ? -3.549 -18.109 7.859 1 94.88 42 LEU B C 1
ATOM 1693 O O . LEU B 1 42 ? -4.715 -18.344 7.543 1 94.88 42 LEU B O 1
ATOM 1697 N N . VAL B 1 43 ? -3.059 -16.938 8.141 1 94.5 43 VAL B N 1
ATOM 1698 C CA . VAL B 1 43 ? -3.943 -15.781 8.07 1 94.5 43 VAL B CA 1
ATOM 1699 C C . VAL B 1 43 ? -3.666 -15 6.789 1 94.5 43 VAL B C 1
ATOM 1701 O O . VAL B 1 43 ? -2.547 -14.531 6.57 1 94.5 43 VAL B O 1
ATOM 1704 N N . PHE B 1 44 ? -4.703 -14.852 5.984 1 95.19 44 PHE B N 1
ATOM 1705 C CA . PHE B 1 44 ? -4.613 -14.148 4.707 1 95.19 44 PHE B CA 1
ATOM 1706 C C . PHE B 1 44 ? -5.277 -12.781 4.793 1 95.19 44 PHE B C 1
ATOM 1708 O O . PHE B 1 44 ? -6.156 -12.562 5.629 1 95.19 44 PHE B O 1
ATOM 1715 N N . ASN B 1 45 ? -4.812 -11.914 3.91 1 94.19 45 ASN B N 1
ATOM 1716 C CA . ASN B 1 45 ? -5.48 -10.633 3.699 1 94.19 45 ASN B CA 1
ATOM 1717 C C . ASN B 1 45 ? -6.559 -10.734 2.623 1 94.19 45 ASN B C 1
ATOM 1719 O O . ASN B 1 45 ? -6.328 -11.32 1.561 1 94.19 45 ASN B O 1
ATOM 1723 N N . LYS B 1 46 ? -7.676 -10.172 2.902 1 92.06 46 LYS B N 1
ATOM 1724 C CA . LYS B 1 46 ? -8.789 -10.023 1.968 1 92.06 46 LYS B CA 1
ATOM 1725 C C . LYS B 1 46 ? -9.453 -8.656 2.121 1 92.06 46 LYS B C 1
ATOM 1727 O O . LYS B 1 46 ? -10.383 -8.5 2.916 1 92.06 46 LYS B O 1
ATOM 1732 N N . GLY B 1 47 ? -9.008 -7.727 1.18 1 84.94 47 GLY B N 1
ATOM 1733 C CA . GLY B 1 47 ? -9.43 -6.355 1.421 1 84.94 47 GLY B CA 1
ATOM 1734 C C . GLY B 1 47 ? -9.047 -5.844 2.795 1 84.94 47 GLY B C 1
ATOM 1735 O O . GLY B 1 47 ? -7.875 -5.875 3.168 1 84.94 47 GLY B O 1
ATOM 1736 N N . VAL B 1 48 ? -10.031 -5.457 3.551 1 81.25 48 VAL B N 1
ATOM 1737 C CA . VAL B 1 48 ? -9.773 -4.926 4.887 1 81.25 48 VAL B CA 1
ATOM 1738 C C . VAL B 1 48 ? -9.891 -6.047 5.918 1 81.25 48 VAL B C 1
ATOM 1740 O O . VAL B 1 48 ? -9.711 -5.82 7.117 1 81.25 48 VAL B O 1
ATOM 1743 N N . HIS B 1 49 ? -10.117 -7.246 5.457 1 86.31 49 HIS B N 1
ATOM 1744 C CA . HIS B 1 49 ? -10.336 -8.367 6.363 1 86.31 49 HIS B CA 1
ATOM 1745 C C . HIS B 1 49 ? -9.094 -9.25 6.457 1 86.31 49 HIS B C 1
ATOM 1747 O O . HIS B 1 49 ? -8.281 -9.281 5.531 1 86.31 49 HIS B O 1
ATOM 1753 N N . ARG B 1 50 ? -9.008 -9.859 7.637 1 90.62 50 ARG B N 1
ATOM 1754 C CA . ARG B 1 50 ? -8.07 -10.961 7.855 1 90.62 50 ARG B CA 1
ATOM 1755 C C . ARG B 1 50 ? -8.812 -12.297 7.949 1 90.62 50 ARG B C 1
ATOM 1757 O O . ARG B 1 50 ? -9.734 -12.445 8.75 1 90.62 50 ARG B O 1
ATOM 1764 N N . ILE B 1 51 ? -8.406 -13.219 7.145 1 91.12 51 ILE B N 1
ATOM 1765 C CA . ILE B 1 51 ? -9.125 -14.492 7.129 1 91.12 51 ILE B CA 1
ATOM 1766 C C . ILE B 1 51 ? -8.156 -15.625 7.445 1 91.12 51 ILE B C 1
ATOM 1768 O O . ILE B 1 51 ? -7.027 -15.648 6.949 1 91.12 51 ILE B O 1
ATOM 1772 N N . SER B 1 52 ? -8.617 -16.5 8.234 1 92.5 52 SER B N 1
ATOM 1773 C CA . SER B 1 52 ? -7.824 -17.672 8.602 1 92.5 52 SER B CA 1
ATOM 1774 C C . SER B 1 52 ? -8.164 -18.875 7.711 1 92.5 52 SER B C 1
ATOM 1776 O O . SER B 1 52 ? -9.328 -19.25 7.586 1 92.5 52 SER B O 1
ATOM 1778 N N . ILE B 1 53 ? -7.176 -19.438 7.152 1 92.81 53 ILE B N 1
ATOM 1779 C CA . ILE B 1 53 ? -7.355 -20.562 6.25 1 92.81 53 ILE B CA 1
ATOM 1780 C C . ILE B 1 53 ? -6.52 -21.75 6.73 1 92.81 53 ILE B C 1
ATOM 1782 O O . ILE B 1 53 ? -5.312 -21.609 6.953 1 92.81 53 ILE B O 1
ATOM 1786 N N . LYS B 1 54 ? -7.148 -22.844 6.879 1 93.88 54 LYS B N 1
ATOM 1787 C CA . LYS B 1 54 ? -6.465 -24.078 7.254 1 93.88 54 LYS B CA 1
ATOM 1788 C C . LYS B 1 54 ? -5.977 -24.844 6.02 1 93.88 54 LYS B C 1
ATOM 1790 O O . LYS B 1 54 ? -6.73 -25.031 5.066 1 93.88 54 LYS B O 1
ATOM 1795 N N . LEU B 1 55 ? -4.805 -25.234 6.094 1 94.31 55 LEU B N 1
ATOM 1796 C CA . LEU B 1 55 ? -4.184 -25.922 4.977 1 94.31 55 LEU B CA 1
ATOM 1797 C C . LEU B 1 55 ? -4.031 -27.422 5.285 1 94.31 55 LEU B C 1
ATOM 1799 O O . LEU B 1 55 ? -3.881 -27.797 6.449 1 94.31 55 LEU B O 1
ATOM 1803 N N . MET B 1 56 ? -4.039 -28.234 4.297 1 93.31 56 MET B N 1
ATOM 1804 C CA . MET B 1 56 ? -3.701 -29.641 4.434 1 93.31 56 MET B CA 1
ATOM 1805 C C . MET B 1 56 ? -2.209 -29.828 4.695 1 93.31 56 MET B C 1
ATOM 1807 O O . MET B 1 56 ? -1.395 -29 4.258 1 93.31 56 MET B O 1
ATOM 1811 N N . ASP B 1 57 ? -1.799 -30.922 5.207 1 92.5 57 ASP B N 1
ATOM 1812 C CA . ASP B 1 57 ? -0.437 -31.172 5.668 1 92.5 57 ASP B CA 1
ATOM 1813 C C . ASP B 1 57 ? 0.559 -31.078 4.512 1 92.5 57 ASP B C 1
ATOM 1815 O O . ASP B 1 57 ? 1.618 -30.469 4.648 1 92.5 57 ASP B O 1
ATOM 1819 N N . LYS B 1 58 ? 0.2 -31.688 3.498 1 90.56 58 LYS B N 1
ATOM 1820 C CA . LYS B 1 58 ? 1.119 -31.688 2.365 1 90.56 58 LYS B CA 1
ATOM 1821 C C . LYS B 1 58 ? 1.396 -30.266 1.874 1 90.56 58 LYS B C 1
ATOM 1823 O O . LYS B 1 58 ? 2.51 -29.969 1.444 1 90.56 58 LYS B O 1
ATOM 1828 N N . ILE B 1 59 ? 0.395 -29.453 1.934 1 93.38 59 ILE B N 1
ATOM 1829 C CA . ILE B 1 59 ? 0.531 -28.078 1.489 1 93.38 59 ILE B CA 1
ATOM 1830 C C . ILE 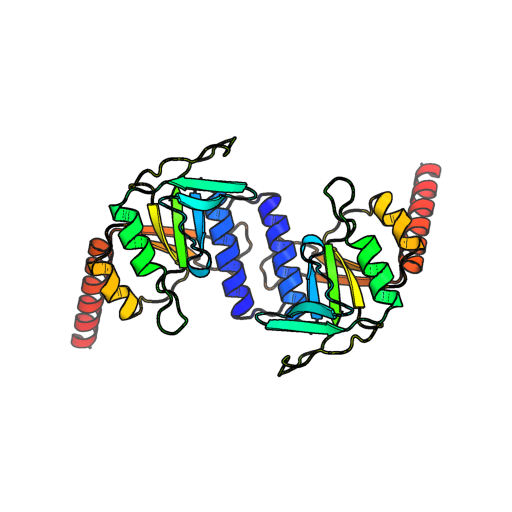B 1 59 ? 1.351 -27.281 2.506 1 93.38 59 ILE B C 1
ATOM 1832 O O . ILE B 1 59 ? 2.189 -26.453 2.133 1 93.38 59 ILE B O 1
ATOM 1836 N N . VAL B 1 60 ? 1.174 -27.609 3.732 1 95 60 VAL B N 1
ATOM 1837 C CA . VAL B 1 60 ? 1.917 -26.938 4.793 1 95 60 VAL B CA 1
ATOM 1838 C C . VAL B 1 60 ? 3.414 -27.156 4.598 1 95 60 VAL B C 1
ATOM 1840 O O . VAL B 1 60 ? 4.215 -26.234 4.742 1 95 60 VAL B O 1
ATOM 1843 N N . THR B 1 61 ? 3.762 -28.375 4.324 1 94.5 61 THR B N 1
ATOM 1844 C CA . THR B 1 61 ? 5.164 -28.719 4.117 1 94.5 61 THR B CA 1
ATOM 1845 C C . THR B 1 61 ? 5.758 -27.906 2.977 1 94.5 61 THR B C 1
ATOM 1847 O O . THR B 1 61 ? 6.84 -27.328 3.115 1 94.5 61 THR B O 1
ATOM 1850 N N . GLU B 1 62 ? 5.012 -27.844 1.893 1 94.88 62 GLU B N 1
ATOM 1851 C CA . GLU B 1 62 ? 5.48 -27.062 0.755 1 94.88 62 GLU B CA 1
ATOM 1852 C C . GLU B 1 62 ? 5.609 -25.594 1.119 1 94.88 62 GLU B C 1
ATOM 1854 O O . GLU B 1 62 ? 6.605 -24.938 0.78 1 94.88 62 GLU B O 1
ATOM 1859 N N . VAL B 1 63 ? 4.66 -25.016 1.79 1 96 63 VAL B N 1
ATOM 1860 C CA . VAL B 1 63 ? 4.641 -23.609 2.152 1 96 63 VAL B CA 1
ATOM 1861 C C . VAL B 1 63 ? 5.816 -23.297 3.074 1 96 63 VAL B C 1
ATOM 1863 O O . VAL B 1 63 ? 6.504 -22.281 2.893 1 96 63 VAL B O 1
ATOM 1866 N N . LYS B 1 64 ? 6.102 -24.141 3.959 1 94.12 64 LYS B N 1
ATOM 1867 C CA . LYS B 1 64 ? 7.215 -23.938 4.879 1 94.12 64 LYS B CA 1
ATOM 1868 C C . LYS B 1 64 ? 8.547 -23.922 4.137 1 94.12 64 LYS B C 1
ATOM 1870 O O . LYS B 1 64 ? 9.43 -23.125 4.445 1 94.12 64 LYS B O 1
ATOM 1875 N N . GLU B 1 65 ? 8.609 -24.734 3.246 1 92.31 65 GLU B N 1
ATOM 1876 C CA . GLU B 1 65 ? 9.852 -24.859 2.494 1 92.31 65 GLU B CA 1
ATOM 1877 C C . GLU B 1 65 ? 10.086 -23.641 1.604 1 92.31 65 GLU B C 1
ATOM 1879 O O . GLU B 1 65 ? 11.211 -23.156 1.496 1 92.31 65 GLU B O 1
ATOM 1884 N N . LEU B 1 66 ? 9.047 -23.156 1.04 1 94.06 66 LEU B N 1
ATOM 1885 C CA . LEU B 1 66 ? 9.227 -22.172 -0.022 1 94.06 66 LEU B CA 1
ATOM 1886 C C . LEU B 1 66 ? 9.031 -20.75 0.509 1 94.06 66 LEU B C 1
ATOM 1888 O O . LEU B 1 66 ? 9.289 -19.781 -0.199 1 94.06 66 LEU B O 1
ATOM 1892 N N . SER B 1 67 ? 8.594 -20.578 1.72 1 93.31 67 SER B N 1
ATOM 1893 C CA . SER B 1 67 ? 8.367 -19.25 2.266 1 93.31 67 SER B CA 1
ATOM 1894 C C . SER B 1 67 ? 9.625 -18.719 2.957 1 93.31 67 SER B C 1
ATOM 1896 O O . SER B 1 67 ? 9.609 -17.609 3.518 1 93.31 67 SER B O 1
ATOM 1898 N N . ARG B 1 68 ? 10.633 -19.438 2.914 1 88.25 68 ARG B N 1
ATOM 1899 C CA . ARG B 1 68 ? 11.891 -18.984 3.486 1 88.25 68 ARG B CA 1
ATOM 1900 C C . ARG B 1 68 ? 12.656 -18.109 2.502 1 88.25 68 ARG B C 1
ATOM 1902 O O . ARG B 1 68 ? 12.641 -18.359 1.294 1 88.25 68 ARG B O 1
ATOM 1909 N N . SER B 1 69 ? 13.203 -17.125 3.045 1 85 69 SER B N 1
ATOM 1910 C CA . SER B 1 69 ? 14.031 -16.266 2.207 1 85 69 SER B CA 1
ATOM 1911 C C . SER B 1 69 ? 15.344 -16.953 1.837 1 85 69 SER B C 1
ATOM 1913 O O . SER B 1 69 ? 15.93 -17.656 2.658 1 85 69 SER B O 1
ATOM 1915 N N . VAL B 1 70 ? 15.68 -16.859 0.605 1 76.75 70 VAL B N 1
ATOM 1916 C CA . VAL B 1 70 ? 16.969 -17.297 0.092 1 76.75 70 VAL B CA 1
ATOM 1917 C C . VAL B 1 70 ? 17.875 -16.078 -0.152 1 76.75 70 VAL B C 1
ATOM 1919 O O . VAL B 1 70 ? 17.625 -15.297 -1.078 1 76.75 70 VAL B O 1
ATOM 1922 N N . ASN B 1 71 ? 18.938 -15.93 0.648 1 75.19 71 ASN B N 1
ATOM 1923 C CA . ASN B 1 71 ? 19.844 -14.797 0.542 1 75.19 71 ASN B CA 1
ATOM 1924 C C . ASN B 1 71 ? 19.094 -13.469 0.641 1 75.19 71 ASN B C 1
ATOM 1926 O O . ASN B 1 71 ? 19.312 -12.555 -0.157 1 75.19 71 ASN B O 1
ATOM 1930 N N . GLY B 1 72 ? 18.062 -13.43 1.412 1 79.62 72 GLY B N 1
ATOM 1931 C CA . GLY B 1 72 ? 17.328 -12.195 1.658 1 79.62 72 GLY B CA 1
ATOM 1932 C C . GLY B 1 72 ? 16.188 -11.977 0.685 1 79.62 72 GLY B C 1
ATOM 1933 O O . GLY B 1 72 ? 15.461 -10.984 0.776 1 79.62 72 GLY B O 1
ATOM 1934 N N . ASN B 1 73 ? 16.062 -12.875 -0.23 1 86.5 73 ASN B N 1
ATOM 1935 C CA . ASN B 1 73 ? 15.008 -12.734 -1.233 1 86.5 73 ASN B CA 1
ATOM 1936 C C . ASN B 1 73 ? 14.023 -13.898 -1.186 1 86.5 73 ASN B C 1
ATOM 1938 O O . ASN B 1 73 ? 14.406 -15.023 -0.854 1 86.5 73 ASN B O 1
ATOM 1942 N N . PHE B 1 74 ? 12.875 -13.562 -1.476 1 92.81 74 PHE B N 1
ATOM 1943 C CA . PHE B 1 74 ? 11.859 -14.602 -1.604 1 92.81 74 PHE B CA 1
ATOM 1944 C C . PHE B 1 74 ? 11.695 -15.023 -3.059 1 92.81 74 PHE B C 1
ATOM 1946 O O . PHE B 1 74 ? 11.797 -14.195 -3.967 1 92.81 74 PHE B O 1
ATOM 1953 N N . LEU B 1 75 ? 11.453 -16.266 -3.223 1 93.38 75 LEU B N 1
ATOM 1954 C CA . LEU B 1 75 ? 11.32 -16.812 -4.57 1 93.38 75 LEU B CA 1
ATOM 1955 C C . LEU B 1 75 ? 10.062 -16.281 -5.25 1 93.38 75 LEU B C 1
ATOM 1957 O O . LEU B 1 75 ? 10.062 -16.031 -6.453 1 93.38 75 LEU B O 1
ATOM 1961 N N . PHE B 1 76 ? 9.031 -16.25 -4.469 1 95.56 76 PHE B N 1
ATOM 1962 C CA . PHE B 1 76 ? 7.762 -15.695 -4.941 1 95.56 76 PHE B CA 1
ATOM 1963 C C . PHE B 1 76 ? 7.285 -14.57 -4.031 1 95.56 76 PHE B C 1
ATOM 1965 O O . PHE B 1 76 ? 7.855 -14.352 -2.959 1 95.56 76 PHE B O 1
ATOM 1972 N N . ASP B 1 77 ? 6.309 -13.891 -4.5 1 95.75 77 ASP B N 1
ATOM 1973 C CA . ASP B 1 77 ? 5.887 -12.703 -3.77 1 95.75 77 ASP B CA 1
ATOM 1974 C C . ASP B 1 77 ? 4.797 -13.039 -2.756 1 95.75 77 ASP B C 1
ATOM 1976 O O . ASP B 1 77 ? 4.832 -12.562 -1.618 1 95.75 77 ASP B O 1
ATOM 1980 N N . TYR B 1 78 ? 3.836 -13.883 -3.191 1 97.5 78 TYR B N 1
ATOM 1981 C CA . TYR B 1 78 ? 2.68 -14.148 -2.344 1 97.5 78 TYR B CA 1
ATOM 1982 C C . TYR B 1 78 ? 2.264 -15.609 -2.428 1 97.5 78 TYR B C 1
ATOM 1984 O O . TYR B 1 78 ? 2.676 -16.328 -3.342 1 97.5 78 TYR B O 1
ATOM 1992 N N . LEU B 1 79 ? 1.559 -16.016 -1.444 1 97.69 79 LEU B N 1
ATOM 1993 C CA . LEU B 1 79 ? 0.628 -17.141 -1.504 1 97.69 79 LEU B CA 1
ATOM 1994 C C . LEU B 1 79 ? -0.814 -16.641 -1.556 1 97.69 79 LEU B C 1
ATOM 1996 O O . LEU B 1 79 ? -1.199 -15.75 -0.792 1 97.69 79 LEU B O 1
ATOM 2000 N N . ALA B 1 80 ? -1.552 -17.141 -2.496 1 96.88 80 ALA B N 1
ATOM 2001 C CA . ALA B 1 80 ? -2.93 -16.688 -2.656 1 96.88 80 ALA B CA 1
ATOM 2002 C C . ALA B 1 80 ? -3.91 -17.859 -2.547 1 96.88 80 ALA B C 1
ATOM 2004 O O . ALA B 1 80 ? -3.551 -19 -2.818 1 96.88 80 ALA B O 1
ATOM 2005 N N . CYS B 1 81 ? -5.066 -17.516 -2.137 1 95.25 81 CYS B N 1
ATOM 2006 C CA . CYS B 1 81 ? -6.152 -18.484 -1.991 1 95.25 81 CYS B CA 1
ATOM 2007 C C . CYS B 1 81 ? -7.473 -17.891 -2.465 1 95.25 81 CYS B C 1
ATOM 2009 O O . CYS B 1 81 ? -7.867 -16.812 -2.027 1 95.25 81 CYS B O 1
ATOM 2011 N N . LYS B 1 82 ? -8.102 -18.641 -3.301 1 92.62 82 LYS B N 1
ATOM 2012 C CA . LYS B 1 82 ? -9.422 -18.188 -3.732 1 92.62 82 LYS B CA 1
ATOM 2013 C C . LYS B 1 82 ? -10.469 -18.453 -2.656 1 92.62 82 LYS B C 1
ATOM 2015 O O . LYS B 1 82 ? -10.664 -19.594 -2.23 1 92.62 82 LYS B O 1
ATOM 2020 N N . THR B 1 83 ? -11.086 -17.406 -2.223 1 88.56 83 THR B N 1
ATOM 2021 C CA . THR B 1 83 ? -12.039 -17.531 -1.128 1 88.56 83 THR B CA 1
ATOM 2022 C C . THR B 1 83 ? -13.438 -17.109 -1.581 1 88.56 83 THR B C 1
ATOM 2024 O O . THR B 1 83 ? -14.422 -17.344 -0.884 1 88.56 83 THR B O 1
ATOM 2027 N N . GLY B 1 84 ? -13.5 -16.578 -2.793 1 81.75 84 GLY B N 1
ATOM 2028 C CA . GLY B 1 84 ? -14.773 -16.031 -3.232 1 81.75 84 GLY B CA 1
ATOM 2029 C C . GLY B 1 84 ? -15.117 -14.711 -2.561 1 81.75 84 GLY B C 1
ATOM 2030 O O . GLY B 1 84 ? -14.266 -14.102 -1.906 1 81.75 84 GLY B O 1
ATOM 2031 N N . GLN B 1 85 ? -16.188 -14.18 -2.982 1 69.62 85 GLN B N 1
ATOM 2032 C CA . GLN B 1 85 ? -16.688 -12.961 -2.363 1 69.62 85 GLN B CA 1
ATOM 2033 C C . GLN B 1 85 ? -17.641 -13.281 -1.211 1 69.62 85 GLN B C 1
ATOM 2035 O O . GLN B 1 85 ? -18.75 -13.766 -1.432 1 69.62 85 GLN B O 1
ATOM 2040 N N . LEU B 1 86 ? -16.969 -13.516 -0.049 1 66.06 86 LEU B N 1
ATOM 2041 C CA . LEU B 1 86 ? -17.797 -13.859 1.102 1 66.06 86 LEU B CA 1
ATOM 2042 C C . LEU B 1 86 ? -18.156 -12.617 1.906 1 66.06 86 LEU B C 1
ATOM 2044 O O . LEU B 1 86 ? -17.375 -11.664 1.962 1 66.06 86 LEU B O 1
ATOM 2048 N N . SER B 1 87 ? -19.281 -12.57 2.41 1 62.53 87 SER B N 1
ATOM 2049 C CA . SER B 1 87 ? -19.734 -11.469 3.248 1 62.53 87 SER B CA 1
ATOM 2050 C C . SER B 1 87 ? -19.109 -11.531 4.637 1 62.53 87 SER B C 1
ATOM 2052 O O . SER B 1 87 ? -18.906 -10.5 5.281 1 62.53 87 SER B O 1
ATOM 2054 N N . LYS B 1 88 ? -18.922 -12.609 5.188 1 67.69 88 LYS B N 1
ATOM 2055 C CA . LYS B 1 88 ? -18.344 -12.773 6.52 1 67.69 88 LYS B CA 1
ATOM 2056 C C . LYS B 1 88 ? -17.234 -13.82 6.523 1 67.69 88 LYS B C 1
ATOM 2058 O O . LYS B 1 88 ? -17.359 -14.852 5.852 1 67.69 88 LYS B O 1
ATOM 2063 N N . TYR B 1 89 ? -16.109 -13.305 7.219 1 68.38 89 TYR B N 1
ATOM 2064 C CA . TYR B 1 89 ? -14.977 -14.219 7.301 1 68.38 89 TYR B CA 1
ATOM 2065 C C . TYR B 1 89 ? -14.695 -14.609 8.75 1 68.38 89 TYR B C 1
ATOM 2067 O O . TYR B 1 89 ? -14.078 -13.836 9.492 1 68.38 89 TYR B O 1
ATOM 2075 N N . GLY B 1 90 ? -15.5 -15.008 9.469 1 65.88 90 GLY B N 1
ATOM 2076 C CA . GLY B 1 90 ? -15.289 -15.266 10.883 1 65.88 90 GLY B CA 1
ATOM 2077 C C . GLY B 1 90 ? -14.578 -16.578 11.148 1 65.88 90 GLY B C 1
ATOM 2078 O O . GLY B 1 90 ? -13.625 -16.625 11.938 1 65.88 90 GLY B O 1
ATOM 2079 N N . ASP B 1 91 ? -14.93 -17.625 10.641 1 78.31 91 ASP B N 1
ATOM 2080 C CA . ASP B 1 91 ? -14.391 -18.938 10.984 1 78.31 91 ASP B CA 1
ATOM 2081 C C . ASP B 1 91 ? -13.195 -19.281 10.102 1 78.31 91 ASP B C 1
ATOM 2083 O O . ASP B 1 91 ? -12.992 -18.672 9.055 1 78.31 91 ASP B O 1
ATOM 2087 N N . VAL B 1 92 ? -12.375 -20.156 10.742 1 81.12 92 VAL B N 1
ATOM 2088 C CA . VAL B 1 92 ? -11.273 -20.703 9.969 1 81.12 92 VAL B CA 1
ATOM 2089 C C . VAL B 1 92 ? -11.812 -21.469 8.758 1 81.12 92 VAL B C 1
ATOM 2091 O O . VAL B 1 92 ? -12.648 -22.359 8.906 1 81.12 92 VAL B O 1
ATOM 2094 N N . MET B 1 93 ? -11.438 -21.094 7.574 1 84.06 93 MET B N 1
ATOM 2095 C CA . MET B 1 93 ? -11.859 -21.75 6.34 1 84.06 93 MET B CA 1
ATOM 2096 C C . MET B 1 93 ? -10.875 -22.844 5.938 1 84.06 93 MET B C 1
ATOM 2098 O O . MET B 1 93 ? -9.664 -22.672 6.105 1 84.06 93 MET B O 1
ATOM 2102 N N . LEU B 1 94 ? -11.422 -23.906 5.488 1 81 94 LEU B N 1
ATOM 2103 C CA . LEU B 1 94 ? -10.555 -24.938 4.93 1 81 94 LEU B CA 1
ATOM 2104 C C . LEU B 1 94 ? -10.18 -24.625 3.488 1 81 94 LEU B C 1
ATOM 2106 O O . LEU B 1 94 ? -11.055 -24.359 2.656 1 81 94 LEU B O 1
ATOM 2110 N N . ALA B 1 95 ? -8.969 -24.656 3.338 1 81.75 95 ALA B N 1
ATOM 2111 C CA . ALA B 1 95 ? -8.5 -24.328 1.994 1 81.75 95 ALA B CA 1
ATOM 2112 C C . ALA B 1 95 ? -8.859 -25.422 1.002 1 81.75 95 ALA B C 1
ATOM 2114 O O . ALA B 1 95 ? -8.719 -26.609 1.304 1 81.75 95 ALA B O 1
ATOM 2115 N N . ASN B 1 96 ? -9.406 -24.984 -0.098 1 81.38 96 ASN B N 1
ATOM 2116 C CA . ASN B 1 96 ? -9.398 -25.859 -1.266 1 81.38 96 ASN B CA 1
ATOM 2117 C C . ASN B 1 96 ? -8.039 -25.875 -1.948 1 81.38 96 ASN B C 1
ATOM 2119 O O . ASN B 1 96 ? -7.562 -24.844 -2.424 1 81.38 96 ASN B O 1
ATOM 2123 N N . PRO B 1 97 ? -7.426 -26.984 -2 1 78.44 97 PRO B N 1
ATOM 2124 C CA . PRO B 1 97 ? -6.078 -27.016 -2.572 1 78.44 97 PRO B CA 1
ATOM 2125 C C . PRO B 1 97 ? -6.035 -26.5 -4.008 1 78.44 97 PRO B C 1
ATOM 2127 O O . PRO B 1 97 ? -5.008 -25.984 -4.445 1 78.44 97 PRO B O 1
ATOM 2130 N N . ASP B 1 98 ? -7.16 -26.562 -4.688 1 82.25 98 ASP B N 1
ATOM 2131 C CA . ASP B 1 98 ? -7.219 -26.109 -6.074 1 82.25 98 ASP B CA 1
ATOM 2132 C C . ASP B 1 98 ? -7.398 -24.594 -6.145 1 82.25 98 ASP B C 1
ATOM 2134 O O . ASP B 1 98 ? -7.359 -24 -7.23 1 82.25 98 ASP B O 1
ATOM 2138 N N . ALA B 1 99 ? -7.453 -24.109 -4.945 1 88.94 99 ALA B N 1
ATOM 2139 C CA . ALA B 1 99 ? -7.711 -22.688 -4.902 1 88.94 99 ALA B CA 1
ATOM 2140 C C . ALA B 1 99 ? -6.531 -21.938 -4.285 1 88.94 99 ALA B C 1
ATOM 2142 O O . ALA B 1 99 ? -6.684 -20.797 -3.824 1 88.94 99 ALA B O 1
ATOM 2143 N N . LEU B 1 100 ? -5.426 -22.656 -4.191 1 95.19 100 LEU B N 1
ATOM 2144 C CA . LEU B 1 100 ? -4.195 -22.078 -3.676 1 95.19 100 LEU B CA 1
ATOM 2145 C C . LEU B 1 100 ? -3.143 -21.969 -4.773 1 95.19 100 LEU B C 1
ATOM 2147 O O . LEU B 1 100 ? -3.035 -22.859 -5.621 1 95.19 100 LEU B O 1
ATOM 2151 N N . CYS B 1 101 ? -2.412 -20.938 -4.73 1 96.94 101 CYS B N 1
ATOM 2152 C CA . CYS B 1 101 ? -1.326 -20.812 -5.699 1 96.94 101 CYS B CA 1
ATOM 2153 C C . CYS B 1 101 ? -0.241 -19.875 -5.191 1 96.94 101 CYS B C 1
ATOM 2155 O O . CYS B 1 101 ? -0.51 -19 -4.375 1 96.94 101 CYS B O 1
ATOM 2157 N N . TRP B 1 102 ? 0.955 -20.078 -5.645 1 97.19 102 TRP B N 1
ATOM 2158 C CA . TRP B 1 102 ? 2.029 -19.094 -5.496 1 97.19 102 TRP B CA 1
ATOM 2159 C C . TRP B 1 102 ? 1.84 -17.922 -6.453 1 97.19 102 TRP B C 1
ATOM 2161 O O . TRP B 1 102 ? 1.19 -18.062 -7.492 1 97.19 102 TRP B O 1
ATOM 2171 N N . VAL B 1 103 ? 2.42 -16.828 -6.07 1 97.75 103 VAL B N 1
ATOM 2172 C CA . VAL B 1 103 ? 2.238 -15.656 -6.91 1 97.75 103 VAL B CA 1
ATOM 2173 C C . VAL B 1 103 ? 3.588 -14.992 -7.172 1 97.75 103 VAL B C 1
ATOM 2175 O O . VAL B 1 103 ? 4.348 -14.719 -6.234 1 97.75 103 VAL B O 1
ATOM 2178 N N . LYS B 1 104 ? 3.859 -14.742 -8.383 1 96.62 104 LYS B N 1
ATOM 2179 C CA . LYS B 1 104 ? 4.934 -13.859 -8.82 1 96.62 104 LYS B CA 1
ATOM 2180 C C . LYS B 1 104 ? 4.379 -12.633 -9.539 1 96.62 104 LYS B C 1
ATOM 2182 O O . LYS B 1 104 ? 3.625 -12.758 -10.508 1 96.62 104 LYS B O 1
ATOM 2187 N N . ILE B 1 105 ? 4.758 -11.484 -9.062 1 95.25 105 ILE B N 1
ATOM 2188 C CA . ILE B 1 105 ? 4.309 -10.234 -9.672 1 95.25 105 ILE B CA 1
ATOM 2189 C C . ILE B 1 105 ? 5.41 -9.672 -10.57 1 95.25 105 ILE B C 1
ATOM 2191 O O . ILE B 1 105 ? 6.586 -9.672 -10.195 1 95.25 105 ILE B O 1
ATOM 2195 N N . GLY B 1 106 ? 4.992 -9.148 -11.789 1 91.06 106 GLY B N 1
ATOM 2196 C CA . GLY B 1 106 ? 5.926 -8.422 -12.633 1 91.06 106 GLY B CA 1
ATOM 2197 C C . GLY B 1 106 ? 6.176 -9.094 -13.969 1 91.06 106 GLY B C 1
ATOM 2198 O O . GLY B 1 106 ? 5.676 -10.188 -14.219 1 91.06 106 GLY B O 1
ATOM 2199 N N . ASN B 1 107 ? 6.934 -8.469 -14.719 1 84.62 107 ASN B N 1
ATOM 2200 C CA . ASN B 1 107 ? 7.18 -8.922 -16.078 1 84.62 107 ASN B CA 1
ATOM 2201 C C . ASN B 1 107 ? 8.562 -9.547 -16.234 1 84.62 107 ASN B C 1
ATOM 2203 O O . ASN B 1 107 ? 8.961 -9.938 -17.328 1 84.62 107 ASN B O 1
ATOM 2207 N N . GLY B 1 108 ? 9.234 -9.688 -15.258 1 85.75 108 GLY B N 1
ATOM 2208 C CA . GLY B 1 108 ? 10.586 -10.211 -15.336 1 85.75 108 GLY B CA 1
ATOM 2209 C C . GLY B 1 108 ? 10.641 -11.703 -15.602 1 85.75 108 GLY B C 1
ATOM 2210 O O . GLY B 1 108 ? 9.688 -12.43 -15.305 1 85.75 108 GLY B O 1
ATOM 2211 N N . ALA B 1 109 ? 11.758 -12.109 -16.156 1 89.5 109 ALA B N 1
ATOM 2212 C CA . ALA B 1 109 ? 12.008 -13.531 -16.375 1 89.5 109 ALA B CA 1
ATOM 2213 C C . ALA B 1 109 ? 12.188 -14.266 -15.047 1 89.5 109 ALA B C 1
ATOM 2215 O O . ALA B 1 109 ? 12.438 -13.641 -14.016 1 89.5 109 ALA B O 1
ATOM 2216 N N . PHE B 1 110 ? 12 -15.516 -15.156 1 93 110 PHE B N 1
ATOM 2217 C CA . PHE B 1 110 ? 12.281 -16.344 -13.984 1 93 110 PHE B CA 1
ATOM 2218 C C . PHE B 1 110 ? 13.773 -16.391 -13.703 1 93 110 PHE B C 1
ATOM 2220 O O . PHE B 1 110 ? 14.578 -16.516 -14.633 1 93 110 PHE B O 1
ATOM 2227 N N . SER B 1 111 ? 14.102 -16.297 -12.453 1 90.5 111 SER B N 1
ATOM 2228 C CA . SER B 1 111 ? 15.477 -16.562 -12.062 1 90.5 111 SER B CA 1
ATOM 2229 C C . SER B 1 111 ? 15.781 -18.062 -12.102 1 90.5 111 SER B C 1
ATOM 2231 O O . SER B 1 111 ? 14.867 -18.875 -12.164 1 90.5 111 SER B O 1
ATOM 2233 N N . SER B 1 112 ? 17.078 -18.391 -12 1 90.5 112 SER B N 1
ATOM 2234 C CA . SER B 1 112 ? 17.484 -19.797 -11.977 1 90.5 112 SER B CA 1
ATOM 2235 C C . SER B 1 112 ? 16.875 -20.531 -10.789 1 90.5 112 SER B C 1
ATOM 2237 O O . SER B 1 112 ? 16.422 -21.672 -10.914 1 90.5 112 SER B O 1
ATOM 2239 N N . ASP B 1 113 ? 16.859 -19.891 -9.625 1 91.31 113 ASP B N 1
ATOM 2240 C CA . ASP B 1 113 ? 16.297 -20.484 -8.422 1 91.31 113 ASP B CA 1
ATOM 2241 C C . ASP B 1 113 ? 14.797 -20.734 -8.586 1 91.31 113 ASP B C 1
ATOM 2243 O O . ASP B 1 113 ? 14.273 -21.75 -8.125 1 91.31 113 ASP B O 1
ATOM 2247 N N . GLN B 1 114 ? 14.148 -19.812 -9.242 1 92.94 114 GLN B N 1
ATOM 2248 C CA . GLN B 1 114 ? 12.719 -19.969 -9.477 1 92.94 114 GLN B CA 1
ATOM 2249 C C . GLN B 1 114 ? 12.438 -21.125 -10.43 1 92.94 114 GLN B C 1
ATOM 2251 O O . GLN B 1 114 ? 11.5 -21.906 -10.211 1 92.94 114 GLN B O 1
ATOM 2256 N N . ILE B 1 115 ? 13.25 -21.281 -11.391 1 93.69 115 ILE B N 1
ATOM 2257 C CA . ILE B 1 115 ? 13.086 -22.359 -12.352 1 93.69 115 ILE B CA 1
ATOM 2258 C C . ILE B 1 115 ? 13.281 -23.703 -11.664 1 93.69 115 ILE B C 1
ATOM 2260 O O . ILE B 1 115 ? 12.523 -24.656 -11.898 1 93.69 115 ILE B O 1
ATOM 2264 N N . ASP B 1 116 ? 14.242 -23.781 -10.836 1 92.19 116 ASP B N 1
ATOM 2265 C CA . ASP B 1 116 ? 14.516 -25 -10.086 1 92.19 116 ASP B CA 1
ATOM 2266 C C . ASP B 1 116 ? 13.312 -25.422 -9.25 1 92.19 116 ASP B C 1
ATOM 2268 O O . ASP B 1 116 ? 13.008 -26.609 -9.141 1 92.19 116 ASP B O 1
ATOM 2272 N N . VAL B 1 117 ? 12.641 -24.484 -8.711 1 94.25 117 VAL B N 1
ATOM 2273 C CA . VAL B 1 117 ? 11.539 -24.766 -7.801 1 94.25 117 VAL B CA 1
ATOM 2274 C C . VAL B 1 117 ? 10.297 -25.156 -8.602 1 94.25 117 VAL B C 1
ATOM 2276 O O . VAL B 1 117 ? 9.445 -25.906 -8.125 1 94.25 117 VAL B O 1
ATOM 2279 N N . LEU B 1 118 ? 10.203 -24.656 -9.797 1 95.19 118 LEU B N 1
ATOM 2280 C CA . LEU B 1 118 ? 9.047 -24.969 -10.625 1 95.19 118 LEU B CA 1
ATOM 2281 C C . LEU B 1 118 ? 8.891 -26.484 -10.805 1 95.19 118 LEU B C 1
ATOM 2283 O O . LEU B 1 118 ? 7.773 -26.984 -10.906 1 95.19 118 LEU B O 1
ATOM 2287 N N . ASP B 1 119 ? 9.898 -27.203 -10.758 1 90.5 119 ASP B N 1
ATOM 2288 C CA . ASP B 1 119 ? 9.922 -28.641 -10.961 1 90.5 119 ASP B CA 1
ATOM 2289 C C . ASP B 1 119 ? 9.375 -29.375 -9.742 1 90.5 119 ASP B C 1
ATOM 2291 O O . ASP B 1 119 ? 8.969 -30.531 -9.836 1 90.5 119 ASP B O 1
ATOM 2295 N N . ARG B 1 120 ? 9.273 -28.719 -8.719 1 92.31 120 ARG B N 1
ATOM 2296 C CA . ARG B 1 120 ? 9.023 -29.438 -7.477 1 92.31 120 ARG B CA 1
ATOM 2297 C C . ARG B 1 120 ? 7.707 -29 -6.848 1 92.31 120 ARG B C 1
ATOM 2299 O O . ARG B 1 120 ? 7.145 -29.703 -6.012 1 92.31 120 ARG B O 1
ATOM 2306 N N . ILE B 1 121 ? 7.238 -27.859 -7.238 1 94.31 121 ILE B N 1
ATOM 2307 C CA . ILE B 1 121 ? 6.066 -27.328 -6.547 1 94.31 121 ILE B CA 1
ATOM 2308 C C . ILE B 1 121 ? 4.82 -28.109 -6.98 1 94.31 121 ILE B C 1
ATOM 2310 O O . ILE B 1 121 ? 4.691 -28.484 -8.141 1 94.31 121 ILE B O 1
ATOM 2314 N N . LYS B 1 122 ? 3.941 -28.312 -6.047 1 94.44 122 LYS B N 1
ATOM 2315 C CA . LYS B 1 122 ? 2.643 -28.922 -6.312 1 94.44 122 LYS B CA 1
ATOM 2316 C C . LYS B 1 122 ? 1.569 -27.859 -6.531 1 94.44 122 LYS B C 1
ATOM 2318 O O . LYS B 1 122 ? 0.657 -28.047 -7.336 1 94.44 122 LYS B O 1
ATOM 2323 N N . LEU B 1 123 ? 1.677 -26.797 -5.809 1 96.19 123 LEU B N 1
ATOM 2324 C CA . LEU B 1 123 ? 0.774 -25.672 -6.043 1 96.19 123 LEU B CA 1
ATOM 2325 C C . LEU B 1 123 ? 1.105 -24.984 -7.355 1 96.19 123 LEU B C 1
ATOM 2327 O O . LEU B 1 123 ? 2.277 -24.828 -7.707 1 96.19 123 LEU B O 1
ATOM 2331 N N . PRO B 1 124 ? 0.056 -24.594 -8.047 1 97 124 PRO B N 1
ATOM 2332 C CA . PRO B 1 124 ? 0.341 -23.812 -9.258 1 97 124 PRO B CA 1
ATOM 2333 C C . PRO B 1 124 ? 0.971 -22.453 -8.953 1 97 124 PRO B C 1
ATOM 2335 O O . PRO B 1 124 ? 0.97 -22.016 -7.805 1 97 124 PRO B O 1
ATOM 2338 N N . LEU B 1 125 ? 1.564 -21.906 -10 1 96.88 125 LEU B N 1
ATOM 2339 C CA . LEU B 1 125 ? 2.127 -20.562 -9.945 1 96.88 125 LEU B CA 1
ATOM 2340 C C . LEU B 1 125 ? 1.351 -19.609 -10.844 1 96.88 125 LEU B C 1
ATOM 2342 O O . LEU B 1 125 ? 1.12 -19.906 -12.023 1 96.88 125 LEU B O 1
ATOM 2346 N N . VAL B 1 126 ? 0.978 -18.562 -10.234 1 96.56 126 VAL B N 1
ATOM 2347 C CA . VAL B 1 126 ? 0.386 -17.469 -11.008 1 96.56 126 VAL B CA 1
ATOM 2348 C C . VAL B 1 126 ? 1.435 -16.391 -11.273 1 96.56 126 VAL B C 1
ATOM 2350 O O . VAL B 1 126 ? 2.102 -15.93 -10.344 1 96.56 126 VAL B O 1
ATOM 2353 N N . VAL B 1 127 ? 1.546 -15.984 -12.492 1 95.69 127 VAL B N 1
ATOM 2354 C CA . VAL B 1 127 ? 2.311 -14.789 -12.836 1 95.69 127 VAL B CA 1
ATOM 2355 C C . VAL B 1 127 ? 1.356 -13.641 -13.148 1 95.69 127 VAL B C 1
ATOM 2357 O O . VAL B 1 127 ? 0.548 -13.734 -14.078 1 95.69 127 VAL B O 1
ATOM 2360 N N . PHE B 1 128 ? 1.459 -12.695 -12.305 1 95.5 128 PHE B N 1
ATOM 2361 C CA . PHE B 1 128 ? 0.641 -11.492 -12.445 1 95.5 128 PHE B CA 1
ATOM 2362 C C . PHE B 1 128 ? 1.408 -10.398 -13.18 1 95.5 128 PHE B C 1
ATOM 2364 O O . PHE B 1 128 ? 2.479 -9.977 -12.727 1 95.5 128 PHE B O 1
ATOM 2371 N N . ARG B 1 129 ? 0.75 -9.93 -14.281 1 94.75 129 ARG B N 1
ATOM 2372 C CA . ARG B 1 129 ? 1.402 -8.922 -15.109 1 94.75 129 ARG B CA 1
ATOM 2373 C C . ARG B 1 129 ? 0.475 -7.734 -15.359 1 94.75 129 ARG B C 1
ATOM 2375 O O . ARG B 1 129 ? -0.745 -7.898 -15.43 1 94.75 129 ARG B O 1
ATOM 2382 N N . ILE B 1 130 ? 1.146 -6.66 -15.422 1 94.38 130 ILE B N 1
ATOM 2383 C CA . ILE B 1 130 ? 0.467 -5.445 -15.859 1 94.38 130 ILE B CA 1
ATOM 2384 C C . ILE B 1 130 ? 1.151 -4.902 -17.109 1 94.38 130 ILE B C 1
ATOM 2386 O O . ILE B 1 130 ? 2.369 -4.703 -17.125 1 94.38 130 ILE B O 1
ATOM 2390 N N . LYS B 1 131 ? 0.445 -4.719 -18.141 1 91.19 131 LYS B N 1
ATOM 2391 C CA . LYS B 1 131 ? 0.996 -4.258 -19.406 1 91.19 131 LYS B CA 1
ATOM 2392 C C . LYS B 1 131 ? 1.636 -2.879 -19.266 1 91.19 131 LYS B C 1
ATOM 2394 O O . LYS B 1 131 ? 2.779 -2.672 -19.672 1 91.19 131 LYS B O 1
ATOM 2399 N N . ASP B 1 132 ? 0.899 -1.927 -18.766 1 94.81 132 ASP B N 1
ATOM 2400 C CA . ASP B 1 132 ? 1.355 -0.564 -18.516 1 94.81 132 ASP B CA 1
ATOM 2401 C C . ASP B 1 132 ? 0.884 -0.073 -17.141 1 94.81 132 ASP B C 1
ATOM 2403 O O . ASP B 1 132 ? -0.247 0.399 -17 1 94.81 132 ASP B O 1
ATOM 2407 N N . VAL B 1 133 ? 1.807 -0.073 -16.234 1 95.5 133 VAL B N 1
ATOM 2408 C CA . VAL B 1 133 ? 1.471 0.236 -14.844 1 95.5 133 VAL B CA 1
ATOM 2409 C C . VAL B 1 133 ? 1.25 1.738 -14.688 1 95.5 133 VAL B C 1
ATOM 2411 O O . VAL B 1 133 ? 0.675 2.188 -13.695 1 95.5 133 VAL B O 1
ATOM 2414 N N . LEU B 1 134 ? 1.709 2.492 -15.688 1 96.69 134 LEU B N 1
ATOM 2415 C CA . LEU B 1 134 ? 1.623 3.945 -15.594 1 96.69 134 LEU B CA 1
ATOM 2416 C C . LEU B 1 134 ? 0.403 4.465 -16.344 1 96.69 134 LEU B C 1
ATOM 2418 O O . LEU B 1 134 ? 0.191 5.68 -16.422 1 96.69 134 LEU B O 1
ATOM 2422 N N . ALA B 1 135 ? -0.384 3.584 -16.906 1 96.38 135 ALA B N 1
ATOM 2423 C CA . ALA B 1 135 ? -1.657 3.979 -17.5 1 96.38 135 ALA B CA 1
ATOM 2424 C C . ALA B 1 135 ? -2.623 4.5 -16.438 1 96.38 135 ALA B C 1
ATOM 2426 O O . ALA B 1 135 ? -2.469 4.207 -15.25 1 96.38 135 ALA B O 1
ATOM 2427 N N . PRO B 1 136 ? -3.625 5.309 -16.891 1 96.19 136 PRO B N 1
ATOM 2428 C CA . PRO B 1 136 ? -4.688 5.613 -15.922 1 96.19 136 PRO B CA 1
ATOM 2429 C C . PRO B 1 136 ? -5.305 4.355 -15.312 1 96.19 136 PRO B C 1
ATOM 2431 O O . PRO B 1 136 ? -5.488 3.352 -16 1 96.19 136 PRO B O 1
ATOM 2434 N N . PRO B 1 137 ? -5.586 4.465 -14.031 1 95.38 137 PRO B N 1
ATOM 2435 C CA . PRO B 1 137 ? -6.09 3.279 -13.336 1 95.38 137 PRO B CA 1
ATOM 2436 C C . PRO B 1 137 ? -7.219 2.586 -14.102 1 95.38 137 PRO B C 1
ATOM 2438 O O . PRO B 1 137 ? -7.266 1.355 -14.156 1 95.38 137 PRO B O 1
ATOM 2441 N N . ALA B 1 138 ? -8.078 3.318 -14.727 1 94.81 138 ALA B N 1
ATOM 2442 C CA . ALA B 1 138 ? -9.227 2.766 -15.445 1 94.81 138 ALA B CA 1
ATOM 2443 C C . ALA B 1 138 ? -8.781 1.992 -16.688 1 94.81 138 ALA B C 1
ATOM 2445 O O . ALA B 1 138 ? -9.562 1.235 -17.266 1 94.81 138 ALA B O 1
ATOM 2446 N N . LYS B 1 139 ? -7.578 2.133 -17.078 1 95.31 139 LYS B N 1
ATOM 2447 C CA . LYS B 1 139 ? -7.09 1.53 -18.312 1 95.31 139 LYS B CA 1
ATOM 2448 C C . LYS B 1 139 ? -6 0.501 -18.031 1 95.31 139 LYS B C 1
ATOM 2450 O O . LYS B 1 139 ? -5.371 -0.018 -18.953 1 95.31 139 LYS B O 1
ATOM 2455 N N . VAL B 1 140 ? -5.73 0.334 -16.797 1 94.88 140 VAL B N 1
ATOM 2456 C CA . VAL B 1 140 ? -4.734 -0.669 -16.438 1 94.88 140 VAL B CA 1
ATOM 2457 C C . VAL B 1 140 ? -5.242 -2.061 -16.812 1 94.88 140 VAL B C 1
ATOM 2459 O O . VAL B 1 140 ? -6.355 -2.443 -16.438 1 94.88 140 VAL B O 1
ATOM 2462 N N . GLU B 1 141 ? -4.426 -2.777 -17.562 1 94.12 141 GLU B N 1
ATOM 2463 C CA . GLU B 1 141 ? -4.734 -4.145 -17.984 1 94.12 141 GLU B CA 1
ATOM 2464 C C . GLU B 1 141 ? -3.869 -5.156 -17.234 1 94.12 141 GLU B C 1
ATOM 2466 O O . GLU B 1 141 ? -2.639 -5.094 -17.297 1 94.12 141 GLU B O 1
ATOM 2471 N N . MET B 1 142 ? -4.527 -5.996 -16.609 1 93.44 142 MET B N 1
ATOM 2472 C CA . MET B 1 142 ? -3.84 -7.016 -15.812 1 93.44 142 MET B CA 1
ATOM 2473 C C . MET B 1 142 ? -4.023 -8.398 -16.422 1 93.44 142 MET B C 1
ATOM 2475 O O . MET B 1 142 ? -5.059 -8.68 -17.031 1 93.44 142 MET B O 1
ATOM 2479 N N . ARG B 1 143 ? -3.047 -9.148 -16.281 1 93.56 143 ARG B N 1
ATOM 2480 C CA . ARG B 1 143 ? -3.102 -10.539 -16.719 1 93.56 143 ARG B CA 1
ATOM 2481 C C . ARG B 1 143 ? -2.637 -11.477 -15.617 1 93.56 143 ARG B C 1
ATOM 2483 O O . ARG B 1 143 ? -1.634 -11.211 -14.945 1 93.56 143 ARG B O 1
ATOM 2490 N N . TRP B 1 144 ? -3.428 -12.492 -15.406 1 92.19 144 TRP B N 1
ATOM 2491 C CA . TRP B 1 144 ? -3.1 -13.586 -14.5 1 92.19 144 TRP B CA 1
ATOM 2492 C C . TRP B 1 144 ? -2.895 -14.891 -15.266 1 92.19 144 TRP B C 1
ATOM 2494 O O . TRP B 1 144 ? -3.83 -15.414 -15.875 1 92.19 144 TRP B O 1
ATOM 2504 N N . ASP B 1 145 ? -1.724 -15.312 -15.25 1 93.19 145 ASP B N 1
ATOM 2505 C CA . ASP B 1 145 ? -1.433 -16.594 -15.891 1 93.19 145 ASP B CA 1
ATOM 2506 C C . ASP B 1 145 ? -1.137 -17.672 -14.844 1 93.19 145 ASP B C 1
ATOM 2508 O O . ASP B 1 145 ? -0.053 -17.688 -14.258 1 93.19 145 ASP B O 1
ATOM 2512 N N . ILE B 1 146 ? -2.111 -18.484 -14.609 1 93.31 146 ILE B N 1
ATOM 2513 C CA . ILE B 1 146 ? -1.984 -19.531 -13.609 1 93.31 146 ILE B CA 1
ATOM 2514 C C . ILE B 1 146 ? -1.625 -20.859 -14.289 1 93.31 146 ILE B C 1
ATOM 2516 O O . ILE B 1 146 ? -2.389 -21.359 -15.117 1 93.31 146 ILE B O 1
ATOM 2520 N N . ARG B 1 147 ? -0.532 -21.406 -13.883 1 95.56 147 ARG B N 1
ATOM 2521 C CA . ARG B 1 147 ? -0.078 -22.672 -14.461 1 95.56 147 ARG B CA 1
ATOM 2522 C C . ARG B 1 147 ? 0.634 -23.516 -13.422 1 95.56 147 ARG B C 1
ATOM 2524 O O . ARG B 1 147 ? 1.084 -23.016 -12.391 1 95.56 147 ARG B O 1
ATOM 2531 N N . SER B 1 148 ? 0.667 -24.828 -13.75 1 96.19 148 SER B N 1
ATOM 2532 C CA . SER B 1 148 ? 1.492 -25.703 -12.93 1 96.19 148 SER B CA 1
ATOM 2533 C C . SER B 1 148 ? 2.977 -25.453 -13.172 1 96.19 148 SER B C 1
ATOM 2535 O O . SER B 1 148 ? 3.352 -24.812 -14.156 1 96.19 148 SER B O 1
ATOM 2537 N N . GLY B 1 149 ? 3.701 -25.922 -12.227 1 96 149 GLY B N 1
ATOM 2538 C CA . GLY B 1 149 ? 5.137 -25.828 -12.43 1 96 149 GLY B CA 1
ATOM 2539 C C . GLY B 1 149 ? 5.594 -26.453 -13.742 1 96 149 GLY B C 1
ATOM 2540 O O . GLY B 1 149 ? 6.387 -25.844 -14.469 1 96 149 GLY B O 1
ATOM 2541 N N . ASP B 1 150 ? 5.035 -27.562 -14.078 1 95.5 150 ASP B N 1
ATOM 2542 C CA . ASP B 1 150 ? 5.395 -28.281 -15.297 1 95.5 150 ASP B CA 1
ATOM 2543 C C . ASP B 1 150 ? 5.031 -27.484 -16.531 1 95.5 150 ASP B C 1
ATOM 2545 O O . ASP B 1 150 ? 5.805 -27.422 -17.5 1 95.5 150 ASP B O 1
ATOM 2549 N N . GLU B 1 151 ? 3.879 -26.938 -16.531 1 96.19 151 GLU B N 1
ATOM 2550 C CA . GLU B 1 151 ? 3.436 -26.141 -17.672 1 96.19 151 GLU B CA 1
ATOM 2551 C C . GLU B 1 151 ? 4.355 -24.938 -17.906 1 96.19 151 GLU B C 1
ATOM 2553 O O . GLU B 1 151 ? 4.648 -24.578 -19.047 1 96.19 151 GLU B O 1
ATOM 2558 N N . TRP B 1 152 ? 4.723 -24.297 -16.844 1 96.19 152 TRP B N 1
ATOM 2559 C CA . TRP B 1 152 ? 5.66 -23.188 -16.969 1 96.19 152 TRP B CA 1
ATOM 2560 C C . TRP B 1 152 ? 6.988 -23.656 -17.562 1 96.19 152 TRP B C 1
ATOM 2562 O O . TRP B 1 152 ? 7.566 -23 -18.422 1 96.19 152 TRP B O 1
ATOM 2572 N N . LEU B 1 153 ? 7.453 -24.781 -17.078 1 95.56 153 LEU B N 1
ATOM 2573 C CA . LEU B 1 153 ? 8.727 -25.312 -17.547 1 95.56 153 LEU B CA 1
ATOM 2574 C C . LEU B 1 153 ? 8.648 -25.656 -19.031 1 95.56 153 LEU B C 1
ATOM 2576 O O . LEU B 1 153 ? 9.602 -25.422 -19.781 1 95.56 153 LEU B O 1
ATOM 2580 N N . ASP B 1 154 ? 7.582 -26.188 -19.422 1 94.38 154 ASP B N 1
ATOM 2581 C CA . ASP B 1 154 ? 7.367 -26.5 -20.828 1 94.38 154 ASP B CA 1
ATOM 2582 C C . ASP B 1 154 ? 7.465 -25.25 -21.703 1 94.38 154 ASP B C 1
ATOM 2584 O O . ASP B 1 154 ? 8.109 -25.266 -22.75 1 94.38 154 ASP B O 1
ATOM 2588 N N . GLU B 1 155 ? 6.871 -24.234 -21.234 1 91.12 155 GLU B N 1
ATOM 2589 C CA . GLU B 1 155 ? 6.91 -22.969 -21.969 1 91.12 155 GLU B CA 1
ATOM 2590 C C . GLU B 1 155 ? 8.336 -22.422 -22.047 1 91.12 155 GLU B C 1
ATOM 2592 O O . GLU B 1 155 ? 8.742 -21.906 -23.094 1 91.12 155 GLU B O 1
ATOM 2597 N N . LEU B 1 156 ? 9.008 -22.453 -20.938 1 90 156 LEU B N 1
ATOM 2598 C CA . LEU B 1 156 ? 10.375 -21.953 -20.906 1 90 156 LEU B CA 1
ATOM 2599 C C . LEU B 1 156 ? 11.273 -22.734 -21.859 1 90 156 LEU B C 1
ATOM 2601 O O . LEU B 1 156 ? 12.164 -22.156 -22.5 1 90 156 LEU B O 1
ATOM 2605 N N . ASP B 1 157 ? 11.07 -24.016 -21.922 1 88.06 157 ASP B N 1
ATOM 2606 C CA . ASP B 1 157 ? 11.828 -24.859 -22.844 1 88.06 157 ASP B CA 1
ATOM 2607 C C . ASP B 1 157 ? 11.5 -24.531 -24.297 1 88.06 157 ASP B C 1
ATOM 2609 O O . ASP B 1 157 ? 12.398 -24.453 -25.125 1 88.06 157 ASP B O 1
ATOM 2613 N N . ASP B 1 158 ? 10.273 -24.234 -24.531 1 86 158 ASP B N 1
ATOM 2614 C CA . ASP B 1 158 ? 9.844 -23.859 -25.875 1 86 158 ASP B CA 1
ATOM 2615 C C . ASP B 1 158 ? 10.5 -22.547 -26.297 1 86 158 ASP B C 1
ATOM 2617 O O . ASP B 1 158 ? 10.938 -22.406 -27.438 1 86 158 ASP B O 1
ATOM 2621 N N . LEU B 1 159 ? 10.539 -21.625 -25.375 1 82.88 159 LEU B N 1
ATOM 2622 C CA . LEU B 1 159 ? 11.133 -20.328 -25.656 1 82.88 159 LEU B CA 1
ATOM 2623 C C . LEU B 1 159 ? 12.633 -20.438 -25.891 1 82.88 159 LEU B C 1
ATOM 2625 O O . LEU B 1 159 ? 13.195 -19.75 -26.734 1 82.88 159 LEU B O 1
ATOM 2629 N N . ARG B 1 160 ? 13.266 -21.312 -25.172 1 81.81 160 ARG B N 1
ATOM 2630 C CA . ARG B 1 160 ? 14.695 -21.547 -25.344 1 81.81 160 ARG B CA 1
ATOM 2631 C C . ARG B 1 160 ? 14.992 -22.172 -26.703 1 81.81 160 ARG B C 1
ATOM 2633 O O . ARG B 1 160 ? 15.945 -21.781 -27.391 1 81.81 160 ARG B O 1
ATOM 2640 N N . ASP B 1 161 ? 14.219 -23.031 -27.078 1 80.88 161 ASP B N 1
ATOM 2641 C CA . ASP B 1 161 ? 14.383 -23.688 -28.359 1 80.88 161 ASP B CA 1
ATOM 2642 C C . ASP B 1 161 ? 14.18 -22.719 -29.516 1 80.88 161 ASP B C 1
ATOM 2644 O O . ASP B 1 161 ? 14.922 -22.734 -30.5 1 80.88 161 ASP B O 1
ATOM 2648 N N . GLN B 1 162 ? 13.242 -21.891 -29.344 1 77.94 162 GLN B N 1
ATOM 2649 C CA . GLN B 1 162 ? 12.977 -20.891 -30.375 1 77.94 162 GLN B CA 1
ATOM 2650 C C . GLN B 1 162 ? 14.117 -19.875 -30.484 1 77.94 162 GLN B C 1
ATOM 2652 O O . GLN B 1 162 ? 14.5 -19.484 -31.578 1 77.94 162 GLN B O 1
ATOM 2657 N N . ALA B 1 163 ? 14.664 -19.562 -29.484 1 75.56 163 ALA B N 1
ATOM 2658 C CA . ALA B 1 163 ? 15.766 -18.594 -29.484 1 75.56 163 ALA B CA 1
ATOM 2659 C C . ALA B 1 163 ? 17.031 -19.203 -30.094 1 75.56 163 ALA B C 1
ATOM 2661 O O . ALA B 1 163 ? 17.766 -18.531 -30.812 1 75.56 163 ALA B O 1
ATOM 2662 N N . GLU B 1 164 ? 17.25 -20.438 -29.703 1 73.5 164 GLU B N 1
ATOM 2663 C CA . GLU B 1 164 ? 18.406 -21.141 -30.266 1 73.5 164 GLU B CA 1
ATOM 2664 C C . GLU B 1 164 ? 18.234 -21.344 -31.781 1 73.5 164 GLU B C 1
ATOM 2666 O O . GLU B 1 164 ? 19.219 -21.312 -32.531 1 73.5 164 GLU B O 1
ATOM 2671 N N . SER B 1 165 ? 17.078 -21.453 -32.156 1 74.88 165 SER B N 1
ATOM 2672 C CA . SER B 1 165 ? 16.812 -21.641 -33.594 1 74.88 165 SER B CA 1
ATOM 2673 C C . SER B 1 165 ? 16.922 -20.312 -34.344 1 74.88 165 SER B C 1
ATOM 2675 O O . SER B 1 165 ? 17.391 -20.281 -35.469 1 74.88 165 SER B O 1
ATOM 2677 N N . ASP B 1 166 ? 16.453 -19.281 -33.75 1 67.94 166 ASP B N 1
ATOM 2678 C CA . ASP B 1 166 ? 16.562 -17.953 -34.375 1 67.94 166 ASP B CA 1
ATOM 2679 C C . ASP B 1 166 ? 18.016 -17.516 -34.469 1 67.94 166 ASP B C 1
ATOM 2681 O O . ASP B 1 166 ? 18.406 -16.844 -35.438 1 67.94 166 ASP B O 1
ATOM 2685 N N . ASP B 1 167 ? 18.781 -17.812 -33.562 1 62.59 167 ASP B N 1
ATOM 2686 C CA . ASP B 1 167 ? 20.203 -17.484 -33.594 1 62.59 167 ASP B CA 1
ATOM 2687 C C . ASP B 1 167 ? 20.938 -18.359 -34.594 1 62.59 167 ASP B C 1
ATOM 2689 O O . ASP B 1 167 ? 21.969 -17.953 -35.156 1 62.59 167 ASP B O 1
ATOM 2693 N N . GLU B 1 168 ? 20.438 -19.516 -34.844 1 52.81 168 GLU B N 1
ATOM 2694 C CA . GLU B 1 168 ? 21.078 -20.406 -35.812 1 52.81 168 GLU B CA 1
ATOM 2695 C C . GLU B 1 168 ? 20.734 -19.984 -37.25 1 52.81 168 GLU B C 1
ATOM 2697 O O . GLU B 1 168 ? 21.344 -20.469 -38.188 1 52.81 168 GLU B O 1
ATOM 2702 N N . TYR B 1 169 ? 19.766 -19.297 -37.312 1 53.94 169 TYR B N 1
ATOM 2703 C CA . TYR B 1 169 ? 19.391 -18.891 -38.656 1 53.94 169 TYR B CA 1
ATOM 2704 C C . TYR B 1 169 ? 19.984 -17.516 -39 1 53.94 169 TYR B C 1
ATOM 2706 O O . TYR B 1 169 ? 19.766 -16.984 -40.062 1 53.94 169 TYR B O 1
ATOM 2714 N N . PHE B 1 170 ? 20.547 -16.844 -38.125 1 43.44 170 PHE B N 1
ATOM 2715 C CA . PHE B 1 170 ? 21.281 -15.648 -38.531 1 43.44 170 PHE B CA 1
ATOM 2716 C C . PHE B 1 170 ? 22.781 -15.898 -38.469 1 43.44 170 PHE B C 1
ATOM 2718 O O . PHE B 1 170 ? 23.281 -16.562 -37.562 1 43.44 170 PHE B O 1
#

pLDDT: mean 89.83, std 9.28, range [43.28, 97.81]

Nearest PDB structures (foldseek):
  2rdh-assembly2_B  TM=3.449E-01  e=1.271E-02  Staphylococcus aureus
  2rdh-assembly2_D  TM=3.090E-01  e=5.231E-03  Staphylococcus aureus
  2rdh-assembly1_A  TM=3.944E-01  e=5.127E-02  Staphylococcus aureus
  4ex5-assembly1_B  TM=3.776E-01  e=7.352E-01  Burkholderia thailandensis E264
  4ex5-assembly1_A  TM=3.472E-01  e=1.009E+00  Burkholderia thailandensis E264

Solvent-accessible surface area (backbone atoms only — not comparable to full-atom values): 18678 Å² total; per-residue (Å²): 84,67,54,79,92,43,74,66,54,53,51,51,48,49,51,49,50,48,53,50,48,29,41,76,71,13,27,27,35,32,48,32,93,68,69,62,72,57,89,50,29,38,71,28,41,40,77,95,42,70,34,38,35,33,49,55,68,72,55,47,55,53,49,61,65,58,46,46,64,58,94,85,35,60,77,47,49,29,42,33,34,60,66,50,86,64,93,70,57,84,59,76,38,74,58,52,75,91,33,36,28,37,28,38,76,54,84,70,78,79,48,72,71,44,56,62,43,28,77,66,48,82,56,29,38,28,42,35,32,57,83,45,78,60,41,29,56,78,66,25,40,38,44,78,49,72,35,43,22,61,55,51,49,51,50,53,53,51,53,49,52,51,50,56,50,55,55,68,69,98,85,69,55,79,91,43,74,65,54,53,51,50,47,48,51,49,50,49,54,50,48,29,42,76,72,13,28,27,36,32,47,30,92,68,68,62,72,57,89,51,31,38,70,26,41,39,77,95,42,70,36,41,34,33,48,55,67,73,55,47,56,51,50,62,64,58,45,47,62,58,95,85,36,59,77,47,51,29,43,32,35,60,67,51,86,64,93,72,68,79,63,76,37,74,57,52,75,91,32,37,28,38,29,37,76,52,84,69,78,79,49,73,70,46,54,62,44,28,76,68,48,83,53,27,39,28,41,34,32,58,81,44,77,59,41,28,54,79,64,26,41,37,45,78,48,74,36,43,23,62,58,50,50,51,50,53,51,51,52,50,52,49,50,56,50,56,56,68,70,99

Foldseek 3Di:
DDDDDDPVVLVVLQVVVVLVVCQVFQKWKDFLQRFDQDPQWTWTDHPPDIAIEGEDPVVVVLSVVQSDADVNHHQFTIKMFRHGDDPDRPDHHYGDLQGIATEHEEDDDHDPVNLVCLVPDPGWYWYKYWPDSPDPPVPIDIDIDTDGSVVVNVVVVVVVVVVVVVVVVD/DDDDDDPVVLVVLQVVVVLVVCQVFQKWKDFLQRFDDDPQWTWTDHPPDIAIEGEDPVVVVLSVVQSDADVNHHQFTIKMFRHGDDPDRPDHHYGDLQGIATEHEEDDDHDPVNLVCLVPDPHWYWYKYWPDSPDPPVPIDIDIDTDGSVVVNVVVVVVVVVVVVVVVVD

Radius of gyration: 23.97 Å; Cα contacts (8 Å, |Δi|>4): 567; chains: 2; bounding box: 52×69×64 Å

Organism: Nitrososphaera gargensis (strain Ga9.2) (NCBI:txid1237085)